Protein AF-A0A139DBC7-F1 (afdb_monomer)

Nearest PDB structures (foldseek):
  3aq0-assembly4_G  TM=8.978E-01  e=1.215E-10  Arabidopsis thaliana
  3aq0-assembly1_B  TM=8.973E-01  e=1.332E-10  Arabidopsis thaliana
  1wy0-assembly1_A-2  TM=8.918E-01  e=2.204E-10  Pyrococcus horikoshii OT3
  3aqb-assembly2_D  TM=9.336E-01  e=7.591E-10  Micrococcus luteus
  3aq0-assembly3_F  TM=8.733E-01  e=5.767E-10  Arabidopsis thaliana

Secondary structure (DSSP, 8-state):
-HHHHHHHHHHHHHHHHHHHHTT-HHHHHHHHHHHHHHHHHHHHHHHHTT-TT--HHHHHHHHIIIIIHHHHHHHHHHHHHTT--HHHHHHHHHHHHHHHHHHHHHHHHHHHH--HHHHSS-TTHHHHHT---HHHHHHHHHS-HHHHHHHHHHHHH-SSTTHHHHHHHHHHTTHHHHHHHHHHHHHHHHHHHGGGSPS-HHHHHHHHHHHHHHHTT-

Foldseek 3Di:
DVVVVVVVVVVVVVVLVVVVVLVDPVLNVLVVVLVVLLVVLVVLQVVCQLPQPQAPVSQLSSQLSNWLSVLLSVQLSVCVSVVHDPLLSVLSSLLSSLLRSLLVLLVVLCLLQPDCVLPVDHRCVCLLRLGNHQLLNQLLVQDDPVLVVLSSVSSNVHRCPSSVVVSVSSVVSCSSVVSLVSSLVSLVSSLVSLPVPDDDPVNVVSNVSSVVSSPPSD

Radius of gyration: 19.03 Å; Cα contacts (8 Å, |Δi|>4): 286; chains: 1; bounding box: 40×45×50 Å

Structure (mmCIF, N/CA/C/O backbone):
data_AF-A0A139DBC7-F1
#
_entry.id   AF-A0A139DBC7-F1
#
loop_
_atom_site.group_PDB
_atom_site.id
_atom_site.type_symbol
_atom_site.label_atom_id
_atom_site.label_alt_id
_atom_site.label_comp_id
_atom_site.label_asym_id
_atom_site.label_entity_id
_atom_site.label_seq_id
_atom_site.pdbx_PDB_ins_code
_atom_site.Cartn_x
_atom_site.Cartn_y
_atom_site.Cartn_z
_atom_site.occupancy
_atom_site.B_iso_or_equiv
_atom_site.auth_seq_id
_atom_site.auth_comp_id
_atom_site.auth_asym_id
_atom_site.auth_atom_id
_atom_site.pdbx_PDB_model_num
ATOM 1 N N . ASN A 1 1 ? 4.090 22.557 3.938 1.00 72.00 1 ASN A N 1
ATOM 2 C CA . ASN A 1 1 ? 5.027 23.704 3.832 1.00 72.00 1 ASN A CA 1
ATOM 3 C C . ASN A 1 1 ? 5.400 23.957 2.377 1.00 72.00 1 ASN A C 1
ATOM 5 O O . ASN A 1 1 ? 5.644 22.995 1.664 1.00 72.00 1 ASN A O 1
ATOM 9 N N . ALA A 1 2 ? 5.456 25.223 1.941 1.00 83.06 2 ALA A N 1
ATOM 10 C CA . ALA A 1 2 ? 5.714 25.599 0.541 1.00 83.06 2 ALA A CA 1
ATOM 11 C C . ALA A 1 2 ? 7.026 25.039 -0.065 1.00 83.06 2 ALA A C 1
ATOM 13 O O . ALA A 1 2 ? 6.983 24.595 -1.209 1.00 83.06 2 ALA A O 1
ATOM 14 N N . PRO A 1 3 ? 8.161 24.960 0.666 1.00 88.81 3 PRO A N 1
ATOM 15 C CA . PRO A 1 3 ? 9.383 24.351 0.131 1.00 88.81 3 PRO A CA 1
ATOM 16 C C . PRO A 1 3 ? 9.223 22.872 -0.243 1.00 88.81 3 PRO A C 1
ATOM 18 O O . PRO A 1 3 ? 9.750 2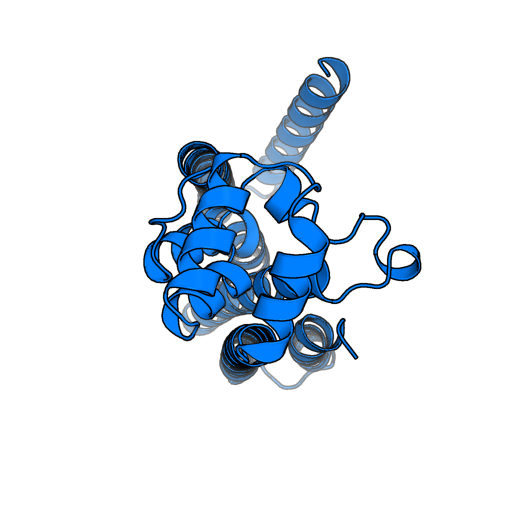2.446 -1.262 1.00 88.81 3 PRO A O 1
ATOM 21 N N . SER A 1 4 ? 8.466 22.097 0.542 1.00 90.06 4 SER A N 1
ATOM 22 C CA . SER A 1 4 ? 8.221 20.674 0.269 1.00 90.06 4 SER A CA 1
ATOM 23 C C . SER A 1 4 ? 7.422 20.467 -1.018 1.00 90.06 4 SER A C 1
ATOM 25 O O . SER A 1 4 ? 7.719 19.545 -1.768 1.00 90.06 4 SER A O 1
ATOM 27 N N . VAL A 1 5 ? 6.454 21.351 -1.292 1.00 91.38 5 VAL A N 1
ATOM 28 C CA . VAL A 1 5 ? 5.661 21.319 -2.532 1.00 91.38 5 VAL A CA 1
ATOM 29 C C . VAL A 1 5 ? 6.558 21.601 -3.737 1.00 91.38 5 VAL A C 1
ATOM 31 O O . VAL A 1 5 ? 6.608 20.795 -4.655 1.00 91.38 5 VAL A O 1
ATOM 34 N N . LEU A 1 6 ? 7.359 22.672 -3.687 1.00 92.12 6 LEU A N 1
ATOM 35 C CA . LEU A 1 6 ? 8.238 23.052 -4.801 1.00 92.12 6 LEU A CA 1
ATOM 36 C C . LEU A 1 6 ? 9.326 22.009 -5.101 1.00 92.12 6 LEU A C 1
ATOM 38 O O . LEU A 1 6 ? 9.669 21.789 -6.260 1.00 92.12 6 LEU A O 1
ATOM 42 N N . VAL A 1 7 ? 9.884 21.367 -4.069 1.00 95.00 7 VAL A N 1
ATOM 43 C CA . VAL A 1 7 ? 10.839 20.264 -4.260 1.00 95.00 7 VAL A CA 1
ATOM 44 C C . VAL A 1 7 ? 10.147 19.054 -4.891 1.00 95.00 7 VAL A C 1
ATOM 46 O O . VAL A 1 7 ? 10.720 18.438 -5.787 1.00 95.00 7 VAL A O 1
ATOM 49 N N . GLY A 1 8 ? 8.915 18.746 -4.473 1.00 92.50 8 GLY A N 1
ATOM 50 C CA . GLY A 1 8 ? 8.087 17.715 -5.100 1.00 92.50 8 GLY A CA 1
ATOM 51 C C . GLY A 1 8 ? 7.852 17.991 -6.586 1.00 92.50 8 GLY A C 1
ATOM 52 O O . GLY A 1 8 ? 8.150 17.133 -7.414 1.00 92.50 8 GLY A O 1
ATOM 53 N N . ASP A 1 9 ? 7.427 19.209 -6.931 1.00 93.25 9 ASP A N 1
ATOM 54 C CA . ASP A 1 9 ? 7.202 19.638 -8.318 1.00 93.25 9 ASP A CA 1
ATOM 55 C C . ASP A 1 9 ? 8.476 19.514 -9.169 1.00 93.25 9 ASP A C 1
ATOM 57 O O . ASP A 1 9 ? 8.435 19.051 -10.310 1.00 93.25 9 ASP A O 1
ATOM 61 N N . PHE A 1 10 ? 9.631 19.888 -8.609 1.00 94.62 10 PHE A N 1
ATOM 62 C CA . PHE A 1 10 ? 10.918 19.757 -9.290 1.00 94.62 10 PHE A CA 1
ATOM 63 C C . PHE A 1 10 ? 11.283 18.293 -9.566 1.00 94.62 10 PHE A C 1
ATOM 65 O O . PHE A 1 10 ? 11.666 17.966 -10.691 1.00 94.62 10 PHE A O 1
ATOM 72 N N . LEU A 1 11 ? 11.166 17.409 -8.569 1.00 95.12 11 LEU A N 1
ATOM 73 C CA . LEU A 1 11 ? 11.458 15.981 -8.735 1.00 95.12 11 LEU A CA 1
ATOM 74 C C . LEU A 1 11 ? 10.499 15.327 -9.730 1.00 95.12 11 LEU A C 1
ATOM 76 O O . LEU A 1 11 ? 10.933 14.537 -10.565 1.00 95.12 11 LEU A O 1
ATOM 80 N N . TYR A 1 12 ? 9.223 15.713 -9.689 1.00 91.56 12 TYR A N 1
ATOM 81 C CA . TYR A 1 12 ? 8.226 15.273 -10.653 1.00 91.56 12 TYR A CA 1
ATOM 82 C C . TYR A 1 12 ? 8.609 15.697 -12.076 1.00 91.56 12 TYR A C 1
ATOM 84 O O . TYR A 1 12 ? 8.679 14.860 -12.972 1.00 91.56 12 TYR A O 1
ATOM 92 N N . ALA A 1 13 ? 8.978 16.966 -12.282 1.00 92.62 13 ALA A N 1
ATOM 93 C CA . ALA A 1 13 ? 9.439 17.453 -13.581 1.00 92.62 13 ALA A CA 1
ATOM 94 C C . ALA A 1 13 ? 10.692 16.709 -14.084 1.00 92.62 13 ALA A C 1
ATOM 96 O O . ALA A 1 13 ? 10.758 16.350 -15.258 1.00 92.62 13 ALA A O 1
ATOM 97 N N . ARG A 1 14 ? 11.666 16.425 -13.205 1.00 95.19 14 ARG A N 1
ATOM 98 C CA . ARG A 1 14 ? 12.865 15.641 -13.562 1.00 95.19 14 ARG A CA 1
ATOM 99 C C . ARG A 1 14 ? 12.519 14.203 -13.952 1.00 95.19 14 ARG A C 1
ATOM 101 O O . ARG A 1 14 ? 13.049 13.712 -14.942 1.00 95.19 14 ARG A O 1
ATOM 108 N N . ALA A 1 15 ? 11.619 13.547 -13.219 1.00 92.75 15 ALA A N 1
ATOM 109 C CA . ALA A 1 15 ? 11.160 12.204 -13.563 1.00 92.75 15 ALA A CA 1
ATOM 110 C C . ALA A 1 15 ? 10.483 12.179 -14.945 1.00 92.75 15 ALA A C 1
ATOM 112 O O . ALA A 1 15 ? 10.733 11.268 -15.728 1.00 92.75 15 ALA A O 1
ATOM 113 N N . PHE A 1 16 ? 9.693 13.203 -15.285 1.00 90.12 16 PHE A N 1
ATOM 114 C CA . PHE A 1 16 ? 9.092 13.332 -16.618 1.00 90.12 16 PHE A CA 1
ATOM 115 C C . PHE A 1 16 ? 10.115 13.520 -17.732 1.00 90.12 16 PHE A C 1
ATOM 117 O O . PHE A 1 16 ? 9.969 12.899 -18.781 1.00 90.12 16 PHE A O 1
ATOM 124 N N . GLU A 1 17 ? 11.160 14.316 -17.512 1.00 93.19 17 GLU A N 1
ATOM 125 C CA . GLU A 1 17 ? 12.253 14.428 -18.482 1.00 93.19 17 GLU A CA 1
ATOM 126 C C . 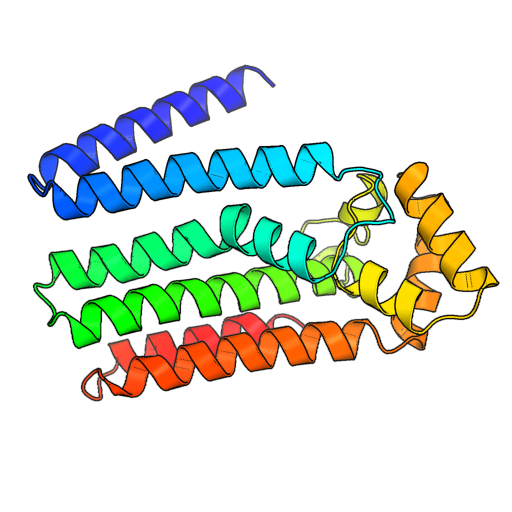GLU A 1 17 ? 12.920 13.067 -18.727 1.00 93.19 17 GLU A C 1
ATOM 128 O O . GLU A 1 17 ? 13.046 12.656 -19.878 1.00 93.19 17 GLU A O 1
ATOM 133 N N . MET A 1 18 ? 13.226 12.314 -17.664 1.00 92.81 18 MET A N 1
ATOM 134 C CA . MET A 1 18 ? 13.794 10.963 -17.780 1.00 92.81 18 MET A CA 1
ATOM 135 C C . MET A 1 18 ? 12.852 9.984 -18.498 1.00 92.81 18 MET A C 1
ATOM 137 O O . MET A 1 18 ? 13.303 9.126 -19.249 1.00 92.81 18 MET A O 1
ATOM 141 N N . MET A 1 19 ? 11.535 10.101 -18.301 1.00 91.31 19 MET A N 1
ATOM 142 C CA . MET A 1 19 ? 10.562 9.275 -19.026 1.00 91.31 19 MET A CA 1
ATOM 143 C C . MET A 1 19 ? 10.547 9.570 -20.528 1.00 91.31 19 MET A C 1
ATOM 145 O O . MET A 1 19 ? 10.361 8.650 -21.322 1.00 91.31 19 MET A O 1
ATOM 149 N N . VAL A 1 20 ? 10.736 10.832 -20.928 1.00 92.25 20 VAL A N 1
ATOM 150 C CA . VAL A 1 20 ? 10.796 11.222 -22.346 1.00 92.25 20 VAL A CA 1
ATOM 151 C C . VAL A 1 20 ? 12.034 10.634 -23.026 1.00 92.25 20 VAL A C 1
ATOM 153 O O . VAL A 1 20 ? 11.931 10.191 -24.168 1.00 92.25 20 VAL A O 1
ATOM 156 N N . GLU A 1 21 ? 13.163 10.550 -22.318 1.00 92.75 21 GLU A N 1
ATOM 157 C CA . GLU A 1 21 ? 14.409 9.938 -22.815 1.00 92.75 21 GLU A CA 1
ATOM 158 C C . GLU A 1 21 ? 14.260 8.448 -23.175 1.00 92.75 21 GLU A C 1
ATOM 160 O O . GLU A 1 21 ? 15.045 7.932 -23.967 1.00 92.75 21 GLU A O 1
ATOM 165 N N . LEU A 1 22 ? 13.246 7.754 -22.642 1.00 91.19 22 LEU A N 1
ATOM 166 C CA . LEU A 1 22 ? 12.950 6.359 -22.994 1.00 91.19 22 LEU A CA 1
ATOM 167 C C . LEU A 1 22 ? 12.303 6.206 -24.379 1.00 91.19 22 LEU A C 1
ATOM 169 O O . LEU A 1 22 ? 12.190 5.083 -24.865 1.00 91.19 22 LEU A O 1
ATOM 173 N N . GLU A 1 23 ? 11.808 7.297 -24.977 1.00 94.19 23 GLU A N 1
ATOM 174 C CA . GLU A 1 23 ? 11.147 7.329 -26.294 1.00 94.19 23 GLU A CA 1
ATOM 175 C C . GLU A 1 23 ? 10.001 6.299 -26.466 1.00 94.19 23 GLU A C 1
ATOM 177 O O . GLU A 1 23 ? 9.637 5.914 -27.577 1.00 94.19 23 GLU A O 1
ATOM 182 N N . SER A 1 24 ? 9.377 5.874 -25.360 1.00 95.19 24 SER A N 1
ATOM 183 C CA . SER A 1 24 ? 8.327 4.848 -25.333 1.00 95.19 24 SER A CA 1
ATOM 184 C C . SER A 1 24 ? 6.978 5.428 -24.906 1.00 95.19 24 SER A C 1
ATOM 186 O O . SER A 1 24 ? 6.699 5.603 -23.718 1.00 95.19 24 SER A O 1
ATOM 188 N N . LEU A 1 25 ? 6.103 5.698 -25.881 1.00 95.19 25 LEU A N 1
ATOM 189 C CA . LEU A 1 25 ? 4.730 6.154 -25.617 1.00 95.19 25 LEU A CA 1
ATOM 190 C C . LEU A 1 25 ? 3.920 5.193 -24.721 1.00 95.19 25 LEU A C 1
ATOM 192 O O . LEU A 1 25 ? 3.200 5.696 -23.856 1.00 95.19 25 LEU A O 1
ATOM 196 N N . PRO A 1 26 ? 4.016 3.852 -24.866 1.00 95.56 26 PRO A N 1
ATOM 197 C CA . PRO A 1 26 ? 3.346 2.929 -23.950 1.00 95.56 26 PRO A CA 1
ATOM 198 C C . PRO A 1 26 ? 3.754 3.132 -22.485 1.00 95.56 26 PRO A C 1
ATOM 200 O O . PRO A 1 26 ? 2.880 3.285 -21.632 1.00 95.56 26 PRO A O 1
ATOM 203 N N . ILE A 1 27 ? 5.059 3.230 -22.206 1.00 95.62 27 ILE A N 1
ATOM 204 C CA . ILE A 1 27 ? 5.582 3.434 -20.845 1.00 95.62 27 ILE A CA 1
ATOM 205 C C . ILE A 1 27 ? 5.164 4.805 -20.303 1.00 95.62 27 ILE A C 1
ATOM 207 O O . ILE A 1 27 ? 4.686 4.898 -19.170 1.00 95.62 27 ILE A O 1
ATOM 211 N N . MET A 1 28 ? 5.276 5.863 -21.117 1.00 95.06 28 MET A N 1
ATOM 212 C CA . MET A 1 28 ? 4.833 7.207 -20.728 1.00 95.06 28 MET A CA 1
ATOM 213 C C . MET A 1 28 ? 3.353 7.215 -20.332 1.00 95.06 28 MET A C 1
ATOM 215 O O . MET A 1 28 ? 3.005 7.802 -19.312 1.00 95.06 28 MET A O 1
ATOM 219 N N . ASN A 1 29 ? 2.494 6.525 -21.091 1.00 95.38 29 ASN A N 1
ATOM 220 C CA . ASN A 1 29 ? 1.063 6.433 -20.802 1.00 95.38 29 ASN A CA 1
ATOM 221 C C . ASN A 1 29 ? 0.782 5.720 -19.466 1.00 95.38 29 ASN A C 1
ATOM 223 O O . ASN A 1 29 ? -0.071 6.165 -18.695 1.00 95.38 29 ASN A O 1
ATOM 227 N N . VAL A 1 30 ? 1.508 4.636 -19.166 1.00 96.56 30 VAL A N 1
ATOM 228 C CA . VAL A 1 30 ? 1.379 3.918 -17.886 1.00 96.56 30 VAL A CA 1
ATOM 229 C C . VAL A 1 30 ? 1.751 4.831 -16.718 1.00 96.56 30 VAL A C 1
ATOM 231 O O . VAL A 1 30 ? 0.961 4.974 -15.786 1.00 96.56 30 VAL A O 1
ATOM 234 N N . LEU A 1 31 ? 2.909 5.493 -16.772 1.00 95.12 31 LEU A N 1
ATOM 235 C CA . LEU A 1 31 ? 3.409 6.311 -15.661 1.00 95.12 31 LEU A CA 1
ATOM 236 C C . LEU A 1 31 ? 2.621 7.618 -15.481 1.00 95.12 31 LEU A C 1
ATOM 238 O O . LEU A 1 31 ? 2.328 8.015 -14.347 1.00 95.12 31 LEU A O 1
ATOM 242 N N . SER A 1 32 ? 2.197 8.263 -16.574 1.00 94.25 32 SER A N 1
ATOM 243 C CA . SER A 1 32 ? 1.337 9.448 -16.490 1.00 94.25 32 SER A CA 1
ATOM 244 C C . SER A 1 32 ? -0.017 9.110 -15.870 1.00 94.25 32 SER A C 1
ATOM 246 O O . SER A 1 32 ? -0.493 9.833 -14.993 1.00 94.25 32 SER A O 1
ATOM 248 N N . ARG A 1 33 ? -0.622 7.983 -16.277 1.00 96.00 33 ARG A N 1
ATOM 249 C CA . ARG A 1 33 ? -1.889 7.514 -15.705 1.00 96.00 33 ARG A CA 1
ATOM 250 C C . ARG A 1 33 ? -1.726 7.127 -14.241 1.00 96.00 33 ARG A C 1
ATOM 252 O O . ARG A 1 33 ? -2.565 7.512 -13.435 1.00 96.00 33 ARG A O 1
ATOM 259 N N . ALA A 1 34 ? -0.654 6.416 -13.899 1.00 96.62 34 ALA A N 1
ATOM 260 C CA . ALA A 1 34 ? -0.372 6.036 -12.522 1.00 96.62 34 ALA A CA 1
ATOM 261 C C . ALA A 1 34 ? -0.296 7.267 -11.614 1.00 96.62 34 ALA A C 1
ATOM 263 O O . ALA A 1 34 ? -0.908 7.270 -10.552 1.00 96.62 34 ALA A O 1
ATOM 264 N N . THR A 1 35 ? 0.356 8.350 -12.058 1.00 94.06 35 THR A N 1
ATOM 265 C CA . THR A 1 35 ? 0.396 9.574 -11.244 1.00 94.06 35 THR A CA 1
ATOM 266 C C . THR A 1 35 ? -0.994 10.181 -11.045 1.00 94.06 35 THR A C 1
ATOM 268 O O . THR A 1 35 ? -1.340 10.565 -9.928 1.00 94.06 35 THR A O 1
ATOM 271 N N . ALA A 1 36 ? -1.802 10.266 -12.106 1.00 95.88 36 ALA A N 1
ATOM 272 C CA . ALA A 1 36 ? -3.160 10.7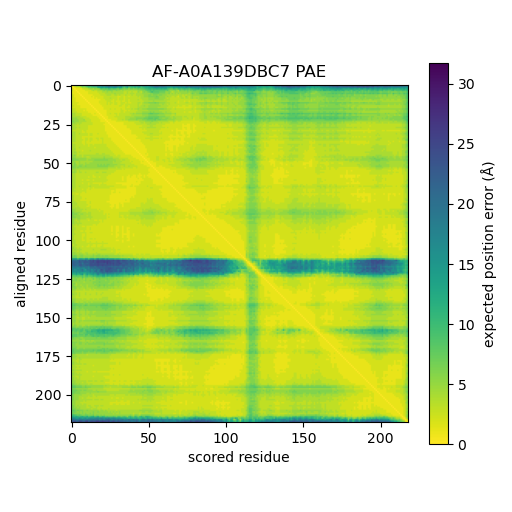97 -11.995 1.00 95.88 36 ALA A CA 1
ATOM 273 C C . ALA A 1 36 ? -3.996 9.978 -10.997 1.00 95.88 36 ALA A C 1
ATOM 275 O O . ALA A 1 36 ? -4.618 10.547 -10.105 1.00 95.88 36 ALA A O 1
ATOM 276 N N . VAL A 1 37 ? -3.922 8.647 -11.086 1.00 97.69 37 VAL A N 1
ATOM 277 C CA . VAL A 1 37 ? -4.627 7.728 -10.182 1.00 97.69 37 VAL A CA 1
ATOM 278 C C . VAL A 1 37 ? -4.140 7.859 -8.734 1.00 97.69 37 VAL A C 1
ATOM 280 O O . VAL A 1 37 ? -4.961 7.844 -7.822 1.00 97.69 37 VAL A O 1
ATOM 283 N N . ILE A 1 38 ? -2.838 8.049 -8.497 1.00 97.38 38 ILE A N 1
ATOM 284 C CA . ILE A 1 38 ? -2.301 8.288 -7.145 1.00 97.38 38 ILE A CA 1
ATOM 285 C C . ILE A 1 38 ? -2.876 9.576 -6.553 1.00 97.38 38 ILE A C 1
ATOM 287 O O . ILE A 1 38 ? -3.346 9.577 -5.414 1.00 97.38 38 ILE A O 1
ATOM 291 N N . ALA A 1 39 ? -2.903 10.659 -7.333 1.00 95.25 39 ALA A N 1
ATOM 292 C CA . ALA A 1 39 ? -3.497 11.918 -6.895 1.00 95.25 39 ALA A CA 1
ATOM 293 C C . ALA A 1 39 ? -5.001 11.769 -6.603 1.00 95.25 39 ALA A C 1
ATOM 295 O O . ALA A 1 39 ? -5.483 12.271 -5.588 1.00 95.25 39 ALA A O 1
ATOM 296 N N . GLU A 1 40 ? -5.737 11.038 -7.445 1.00 95.69 40 GLU A N 1
ATOM 297 C CA . GLU A 1 40 ? -7.140 10.690 -7.194 1.00 95.69 40 GLU A CA 1
ATOM 298 C C . GLU A 1 40 ? -7.298 9.884 -5.897 1.00 95.69 40 GLU A C 1
ATOM 300 O O . GLU A 1 40 ? -8.181 10.188 -5.098 1.00 95.69 40 GLU A O 1
ATOM 305 N N . GLY A 1 41 ? -6.420 8.909 -5.644 1.00 96.00 41 GLY A N 1
ATOM 306 C CA . GLY A 1 41 ? -6.398 8.108 -4.418 1.00 96.00 41 GLY A CA 1
ATOM 307 C C . GLY A 1 41 ? -6.191 8.943 -3.154 1.00 96.00 41 GLY A C 1
ATOM 308 O O . GLY A 1 41 ? -6.924 8.773 -2.179 1.00 96.00 41 GLY A O 1
ATOM 309 N N . GLU A 1 42 ? -5.261 9.899 -3.178 1.00 94.50 42 GLU A N 1
ATOM 310 C CA . GLU A 1 42 ? -5.043 10.829 -2.058 1.00 94.50 42 GLU A CA 1
ATOM 311 C C . GLU A 1 42 ? -6.254 11.740 -1.821 1.00 94.50 42 GLU A C 1
ATOM 313 O O . GLU A 1 42 ? -6.655 11.970 -0.677 1.00 94.50 42 GLU A O 1
ATOM 318 N N . VAL A 1 43 ? -6.902 12.215 -2.890 1.00 95.19 43 VAL A N 1
ATOM 319 C CA . VAL A 1 43 ? -8.144 12.996 -2.777 1.00 95.19 43 VAL A CA 1
ATOM 320 C C . VAL A 1 43 ? -9.278 12.135 -2.217 1.00 95.19 43 VAL A C 1
ATOM 322 O O . VAL A 1 43 ? -10.006 12.585 -1.333 1.00 95.19 43 VAL A O 1
ATOM 325 N N . MET A 1 44 ? -9.421 10.887 -2.669 1.00 93.44 44 MET A N 1
ATOM 326 C CA . MET A 1 44 ? -10.403 9.942 -2.130 1.00 93.44 44 MET A CA 1
ATOM 327 C C . MET A 1 44 ? -10.176 9.672 -0.643 1.00 93.44 44 MET A C 1
ATOM 329 O O . MET A 1 44 ? -11.138 9.664 0.123 1.00 93.44 44 MET A O 1
ATOM 333 N N . GLN A 1 45 ? -8.928 9.493 -0.213 1.00 93.69 45 GLN A N 1
ATOM 334 C CA . GLN A 1 45 ? -8.596 9.359 1.203 1.00 93.69 45 GLN A CA 1
ATOM 335 C C . GLN A 1 45 ? -9.002 10.613 1.979 1.00 93.69 45 GLN A C 1
ATOM 337 O O . GLN A 1 45 ? -9.676 10.504 3.000 1.00 93.69 45 GLN A O 1
ATOM 342 N N . LEU A 1 46 ? -8.659 11.802 1.472 1.00 93.81 46 LEU A N 1
ATOM 343 C CA . LEU A 1 46 ? -8.993 13.075 2.111 1.00 93.81 46 LEU A CA 1
ATOM 344 C C . LEU A 1 46 ? -10.509 13.271 2.264 1.00 93.81 46 LEU A C 1
ATOM 346 O O . LEU A 1 46 ? -10.965 13.723 3.310 1.00 93.81 46 LEU A O 1
ATOM 350 N N . MET A 1 47 ? -11.297 12.900 1.252 1.00 93.12 47 MET A N 1
ATOM 351 C CA . MET A 1 47 ? -12.765 12.959 1.311 1.00 93.12 47 MET A CA 1
ATOM 352 C C . MET A 1 47 ? -13.368 11.984 2.332 1.00 93.12 47 MET A C 1
ATOM 354 O O . MET A 1 47 ? -14.482 12.210 2.800 1.00 93.12 47 MET A O 1
ATOM 358 N N . ASN A 1 48 ? -12.646 10.914 2.677 1.00 93.06 48 ASN A N 1
ATOM 359 C CA . ASN A 1 48 ? -13.074 9.898 3.638 1.00 93.06 48 ASN A CA 1
ATOM 360 C C . ASN A 1 48 ? -12.484 10.088 5.042 1.00 93.06 48 ASN A C 1
ATOM 362 O O . ASN A 1 48 ? -12.795 9.316 5.950 1.00 93.06 48 ASN A O 1
ATOM 366 N N . VAL A 1 49 ? -11.674 11.126 5.258 1.00 93.69 49 VAL A N 1
ATOM 367 C CA . VAL A 1 49 ? -11.243 11.515 6.603 1.00 93.69 49 VAL A CA 1
ATOM 368 C C . VAL A 1 49 ? -12.474 11.807 7.461 1.00 93.69 49 VAL A C 1
ATOM 370 O O . VAL A 1 49 ? -13.405 12.491 7.035 1.00 93.69 49 VAL A O 1
ATO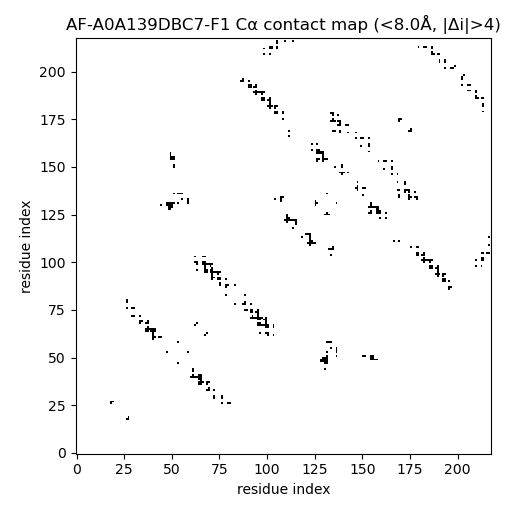M 373 N N . LYS A 1 50 ? -12.476 11.280 8.689 1.00 95.62 50 LYS A N 1
ATOM 374 C CA . LYS A 1 50 ? -13.570 11.375 9.667 1.00 95.62 50 LYS A CA 1
ATOM 375 C C . LYS A 1 50 ? -14.878 10.710 9.221 1.00 95.62 50 LYS A C 1
ATOM 377 O O . LYS A 1 50 ? -15.919 10.952 9.838 1.00 95.62 50 LYS A O 1
ATOM 382 N N . ASN A 1 51 ? -14.841 9.859 8.191 1.00 96.94 51 ASN A N 1
ATOM 383 C CA . ASN A 1 51 ? -15.985 9.082 7.723 1.00 96.94 51 ASN A CA 1
ATOM 384 C C . ASN A 1 51 ? -15.939 7.641 8.272 1.00 96.94 51 ASN A C 1
ATOM 386 O O . ASN A 1 51 ? -15.255 6.793 7.697 1.00 96.94 51 ASN A O 1
ATOM 390 N N . PRO A 1 52 ? -16.691 7.312 9.338 1.00 96.56 52 PRO A N 1
ATOM 391 C CA . PRO A 1 52 ? -16.721 5.954 9.876 1.00 96.56 52 PRO A CA 1
ATOM 392 C C . PRO A 1 52 ? -17.604 4.992 9.067 1.00 96.56 52 PRO A C 1
ATOM 394 O O . PRO A 1 52 ? -17.719 3.826 9.428 1.00 96.56 52 PRO A O 1
ATOM 397 N N . ASP A 1 53 ? -18.285 5.478 8.028 1.00 97.00 53 ASP A N 1
ATOM 398 C CA . ASP A 1 53 ? -19.165 4.689 7.164 1.00 97.00 53 ASP A CA 1
ATOM 399 C C . ASP A 1 53 ? -18.445 4.229 5.879 1.00 97.00 53 ASP A C 1
ATOM 401 O O . ASP A 1 53 ? -19.088 3.757 4.941 1.00 97.00 53 ASP A O 1
ATOM 405 N N . LEU A 1 54 ? -17.111 4.367 5.824 1.00 96.81 54 LEU A N 1
ATOM 406 C CA . LEU A 1 54 ? -16.288 3.849 4.733 1.00 96.81 54 LEU A CA 1
ATOM 407 C C . LEU A 1 54 ? -16.374 2.319 4.690 1.00 96.81 54 LEU A C 1
ATOM 409 O O . LEU A 1 54 ? -16.056 1.635 5.663 1.00 96.81 54 LEU A O 1
ATOM 413 N N . THR A 1 55 ? -16.795 1.782 3.550 1.00 97.38 55 THR A N 1
ATOM 414 C CA . THR A 1 55 ? -16.872 0.330 3.341 1.00 97.38 55 THR A CA 1
ATOM 415 C C . THR A 1 55 ? -15.494 -0.272 3.061 1.00 97.38 55 THR A C 1
ATOM 417 O O . THR A 1 55 ? -14.601 0.418 2.568 1.00 97.38 55 THR A O 1
ATOM 420 N N . GLU A 1 56 ? -15.330 -1.579 3.303 1.00 97.81 56 GLU A N 1
ATOM 421 C CA . GLU A 1 56 ? -14.100 -2.302 2.939 1.00 97.81 56 GLU A CA 1
ATOM 422 C C . GLU A 1 56 ? -13.780 -2.151 1.443 1.00 97.81 56 GLU A C 1
ATOM 424 O O . GLU A 1 56 ? -12.638 -1.892 1.090 1.00 97.81 56 GLU A O 1
ATOM 429 N N . GLU A 1 57 ? -14.777 -2.225 0.557 1.00 97.88 57 GLU A N 1
ATOM 430 C CA . GLU A 1 57 ? -14.576 -2.054 -0.890 1.00 97.88 57 GLU A CA 1
ATOM 431 C C . GLU A 1 57 ? -14.001 -0.672 -1.236 1.00 97.88 57 GLU A C 1
ATOM 433 O O . GLU A 1 57 ? -13.021 -0.563 -1.975 1.00 97.88 57 GLU A O 1
ATOM 438 N N . GLN A 1 58 ? -14.571 0.391 -0.662 1.00 97.38 58 GLN A N 1
ATOM 439 C CA . GLN A 1 58 ? -14.072 1.751 -0.870 1.00 97.38 58 GLN A CA 1
ATOM 440 C C . GLN A 1 58 ? -12.668 1.933 -0.291 1.00 97.38 58 GLN A C 1
ATOM 442 O O . GLN A 1 58 ? -11.828 2.565 -0.929 1.00 97.38 58 GLN A O 1
ATOM 447 N N . TYR A 1 59 ? -12.399 1.365 0.885 1.00 98.06 59 TYR A N 1
ATOM 448 C CA . TYR A 1 59 ? -11.065 1.354 1.477 1.00 98.06 59 TYR A CA 1
ATOM 449 C C . TYR A 1 59 ? -10.049 0.653 0.559 1.00 98.06 59 TYR A C 1
ATOM 451 O O . TYR A 1 59 ? -9.000 1.224 0.257 1.00 98.06 59 TYR A O 1
ATOM 459 N N . MET A 1 60 ? -10.384 -0.532 0.036 1.00 98.31 60 MET A N 1
ATOM 460 C CA . MET A 1 60 ? -9.516 -1.283 -0.875 1.00 98.31 60 MET A CA 1
ATOM 461 C C . MET A 1 60 ? -9.222 -0.488 -2.155 1.00 98.31 60 MET A C 1
ATOM 463 O O . MET A 1 60 ? -8.094 -0.511 -2.646 1.00 98.31 60 MET A O 1
ATOM 467 N N . GLN A 1 61 ? -10.196 0.272 -2.665 1.00 98.00 61 GLN A N 1
ATOM 468 C CA . GLN A 1 61 ? -9.983 1.171 -3.801 1.00 98.00 61 GLN A CA 1
ATOM 469 C C . GLN A 1 61 ? -9.043 2.338 -3.462 1.00 98.00 61 GLN A C 1
ATOM 471 O O . GLN A 1 61 ? -8.209 2.709 -4.289 1.00 98.00 61 GLN A O 1
ATOM 476 N N . VAL A 1 62 ? -9.157 2.912 -2.258 1.00 97.75 62 VAL A N 1
ATOM 477 C CA . VAL A 1 62 ? -8.272 3.995 -1.799 1.00 97.75 62 VAL A CA 1
ATOM 478 C C . VAL A 1 62 ? -6.824 3.516 -1.753 1.00 97.75 62 VAL A C 1
ATOM 480 O O . VAL A 1 62 ? -5.965 4.160 -2.354 1.00 97.75 62 VAL A O 1
ATOM 483 N N . ILE A 1 63 ? -6.544 2.382 -1.102 1.00 97.88 63 ILE A N 1
ATOM 484 C CA . ILE A 1 63 ? -5.165 1.884 -0.982 1.00 97.88 63 ILE A CA 1
ATOM 485 C C . ILE A 1 63 ? -4.608 1.367 -2.315 1.00 97.88 63 ILE A C 1
ATOM 487 O O . ILE A 1 63 ? -3.403 1.489 -2.559 1.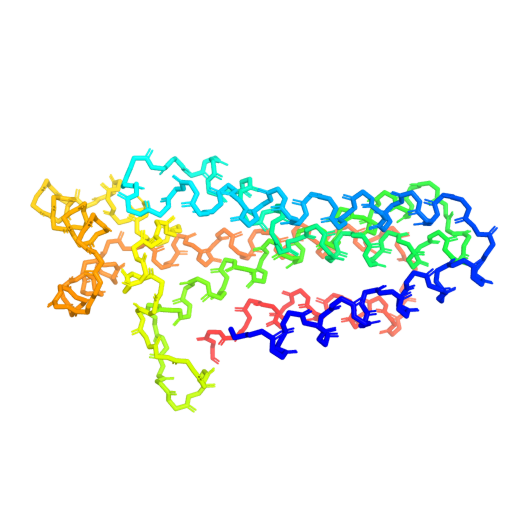00 97.88 63 ILE A O 1
ATOM 491 N N . HIS A 1 64 ? -5.470 0.870 -3.216 1.00 98.50 64 HIS A N 1
ATOM 492 C CA . HIS A 1 64 ? -5.056 0.537 -4.580 1.00 98.50 64 HIS A CA 1
ATOM 493 C C . HIS A 1 64 ? -4.563 1.785 -5.307 1.00 98.50 64 HIS A C 1
ATOM 495 O O . HIS A 1 64 ? -3.427 1.810 -5.773 1.00 98.50 64 HIS A O 1
ATOM 501 N N . ASN A 1 65 ? -5.379 2.838 -5.335 1.00 98.12 65 ASN A N 1
ATOM 502 C CA . ASN A 1 65 ? -5.055 4.059 -6.064 1.00 98.12 65 ASN A CA 1
ATOM 503 C C . ASN A 1 65 ? -3.861 4.801 -5.457 1.00 98.12 65 ASN A C 1
ATOM 505 O O . ASN A 1 65 ? -2.957 5.195 -6.186 1.00 98.12 65 ASN A O 1
ATOM 509 N N . LYS A 1 66 ? -3.846 4.974 -4.131 1.00 96.19 66 LYS A N 1
ATOM 510 C CA . LYS A 1 66 ? -2.826 5.754 -3.421 1.00 96.19 66 LYS A CA 1
ATOM 511 C C . LYS A 1 66 ? -1.463 5.059 -3.397 1.00 96.19 66 LYS A C 1
ATOM 513 O O . LYS A 1 66 ? -0.448 5.714 -3.615 1.00 96.19 66 LYS A O 1
ATOM 518 N N . THR A 1 67 ? -1.438 3.753 -3.127 1.00 96.62 67 THR A N 1
ATOM 519 C CA . THR A 1 67 ? -0.188 3.036 -2.836 1.00 96.62 67 THR A CA 1
ATOM 520 C C . THR A 1 67 ? 0.131 2.004 -3.909 1.00 96.62 67 THR A C 1
ATOM 522 O O . THR A 1 67 ? 1.193 2.058 -4.532 1.00 96.62 67 THR A O 1
ATOM 525 N N . ALA A 1 68 ? -0.778 1.063 -4.166 1.00 98.25 68 ALA A N 1
ATOM 526 C CA . ALA A 1 68 ? -0.464 -0.076 -5.026 1.00 98.25 68 ALA A CA 1
ATOM 527 C C . ALA A 1 68 ? -0.300 0.289 -6.510 1.00 98.25 68 ALA A C 1
ATOM 529 O O . ALA A 1 68 ? 0.445 -0.383 -7.222 1.00 98.25 68 ALA A O 1
ATOM 530 N N . MET A 1 69 ? -0.926 1.374 -6.972 1.00 98.50 69 MET A N 1
ATOM 531 C CA . MET A 1 69 ? -0.829 1.852 -8.352 1.00 98.50 69 MET A CA 1
ATOM 532 C C . MET A 1 69 ? 0.622 2.127 -8.773 1.00 98.50 69 MET A C 1
ATOM 534 O O . MET A 1 69 ? 0.994 1.854 -9.913 1.00 98.50 69 MET A O 1
ATOM 538 N N . LEU A 1 70 ? 1.476 2.627 -7.871 1.00 98.06 70 LEU A N 1
ATOM 539 C CA . LEU A 1 70 ? 2.879 2.870 -8.216 1.00 98.06 70 LEU A CA 1
ATOM 540 C C . LEU A 1 70 ? 3.679 1.565 -8.335 1.00 98.06 70 LEU A C 1
ATOM 542 O O . LEU A 1 70 ? 4.507 1.444 -9.236 1.00 98.06 70 LEU A O 1
ATOM 546 N N . PHE A 1 71 ? 3.410 0.575 -7.478 1.00 98.62 71 PHE A N 1
ATOM 547 C CA . PHE A 1 71 ? 4.015 -0.759 -7.585 1.00 98.62 71 PHE A CA 1
ATOM 548 C C . PHE A 1 71 ? 3.591 -1.461 -8.882 1.00 98.62 71 PHE A C 1
ATOM 550 O O . PHE A 1 71 ? 4.424 -2.028 -9.595 1.00 98.62 71 PHE A O 1
ATOM 557 N N . GLU A 1 72 ? 2.298 -1.388 -9.204 1.00 98.69 72 GLU A N 1
ATOM 558 C CA . GLU A 1 72 ? 1.709 -1.874 -10.453 1.00 98.69 72 GLU A CA 1
ATOM 559 C C . GLU A 1 72 ? 2.386 -1.221 -11.668 1.00 98.69 72 GLU A C 1
ATOM 561 O O . GLU A 1 72 ? 2.858 -1.914 -12.566 1.00 98.69 72 GLU A O 1
ATOM 566 N N . ALA A 1 73 ? 2.519 0.107 -11.679 1.00 98.38 73 ALA A N 1
ATOM 567 C CA . ALA A 1 73 ? 3.160 0.825 -12.775 1.00 98.38 73 ALA A CA 1
ATOM 568 C C . ALA A 1 73 ? 4.657 0.501 -12.908 1.00 98.38 73 ALA A C 1
ATOM 570 O O . ALA A 1 73 ? 5.144 0.307 -14.022 1.00 98.38 73 ALA A O 1
ATOM 571 N N . ALA A 1 74 ? 5.391 0.415 -11.796 1.00 98.19 74 ALA A N 1
ATOM 572 C CA . ALA A 1 74 ? 6.825 0.129 -11.801 1.00 98.19 74 ALA A CA 1
ATOM 573 C C . ALA A 1 74 ? 7.136 -1.267 -12.365 1.00 98.19 74 ALA A C 1
ATOM 575 O O . ALA A 1 74 ? 7.974 -1.417 -13.251 1.00 98.19 74 ALA A O 1
ATOM 576 N N . SER A 1 75 ? 6.429 -2.290 -11.886 1.00 98.31 75 SER A N 1
ATOM 577 C CA . SER A 1 75 ? 6.583 -3.669 -12.369 1.00 98.31 75 SER A CA 1
ATOM 578 C C . SER A 1 75 ? 6.151 -3.832 -13.832 1.00 98.31 75 SER A C 1
ATOM 580 O O . SER A 1 75 ? 6.879 -4.432 -14.624 1.00 98.31 75 SER A O 1
ATOM 582 N N . HIS A 1 76 ? 5.020 -3.234 -14.216 1.00 98.50 76 HIS A N 1
ATOM 583 C CA . HIS A 1 76 ? 4.502 -3.272 -15.584 1.00 98.50 76 HIS A CA 1
ATOM 584 C C . HIS A 1 76 ? 5.453 -2.604 -16.587 1.00 98.50 76 HIS A C 1
ATOM 586 O O . HIS A 1 76 ? 5.784 -3.185 -17.617 1.00 98.50 76 HIS A O 1
ATOM 592 N N . THR A 1 77 ? 5.943 -1.402 -16.277 1.00 97.56 77 THR A N 1
ATOM 593 C CA . THR A 1 77 ? 6.874 -0.685 -17.164 1.00 97.56 77 THR A CA 1
ATOM 594 C C . THR A 1 77 ? 8.240 -1.357 -17.250 1.00 97.56 77 THR A C 1
ATOM 596 O O . THR A 1 77 ? 8.856 -1.330 -18.314 1.00 97.56 77 THR A O 1
ATOM 599 N N . GLY A 1 78 ? 8.694 -2.021 -16.181 1.00 97.00 78 GLY A N 1
ATOM 600 C CA . GLY A 1 78 ? 9.878 -2.880 -16.224 1.00 97.00 78 GLY A CA 1
ATOM 601 C C . GLY A 1 78 ? 9.726 -4.042 -17.212 1.00 97.00 78 GLY A C 1
ATOM 602 O O . GLY A 1 78 ? 10.648 -4.314 -17.980 1.00 97.00 78 GLY A O 1
ATOM 603 N N . ALA A 1 79 ? 8.550 -4.677 -17.247 1.00 97.44 79 ALA A N 1
ATOM 604 C CA . ALA A 1 79 ? 8.229 -5.726 -18.217 1.00 97.44 79 ALA A CA 1
ATOM 605 C C . ALA A 1 79 ? 8.233 -5.194 -19.661 1.00 97.44 79 ALA A C 1
ATOM 607 O O . ALA A 1 79 ? 8.879 -5.777 -20.533 1.00 97.44 79 ALA A O 1
ATOM 608 N N . GLN A 1 80 ? 7.589 -4.043 -19.888 1.00 96.94 80 GLN A N 1
ATOM 609 C CA . GLN A 1 80 ? 7.544 -3.380 -21.196 1.00 96.94 80 GLN A CA 1
ATOM 610 C C . GLN A 1 80 ? 8.937 -3.010 -21.705 1.00 96.94 80 GLN A C 1
ATOM 612 O O . GLN A 1 80 ? 9.271 -3.250 -22.864 1.00 96.94 80 GLN A O 1
ATOM 617 N N . LEU A 1 81 ? 9.778 -2.450 -20.833 1.00 95.88 81 LEU A N 1
ATOM 618 C CA . LEU A 1 81 ? 11.138 -2.055 -21.190 1.00 95.88 81 LEU A CA 1
ATOM 619 C C . LEU A 1 81 ? 12.013 -3.263 -21.555 1.00 95.88 81 LEU A C 1
ATOM 621 O O . LEU A 1 81 ? 12.898 -3.150 -22.401 1.00 95.88 81 LEU A O 1
ATOM 625 N N . ALA A 1 82 ? 11.754 -4.420 -20.943 1.00 95.56 82 ALA A N 1
ATOM 626 C CA . ALA A 1 82 ? 12.439 -5.672 -21.244 1.00 95.56 82 ALA A CA 1
ATOM 627 C C . ALA A 1 82 ? 11.924 -6.372 -22.518 1.00 95.56 82 ALA A C 1
ATOM 629 O O . ALA A 1 82 ? 12.507 -7.378 -22.925 1.00 95.56 82 ALA A O 1
ATOM 630 N N . GLY A 1 83 ? 10.854 -5.866 -23.147 1.00 95.88 83 GLY A N 1
ATOM 631 C CA . GLY A 1 83 ? 10.209 -6.518 -24.288 1.00 95.88 83 GLY A CA 1
ATOM 632 C C . GLY A 1 83 ? 9.589 -7.867 -23.918 1.00 95.88 83 GLY A C 1
ATOM 633 O O . GLY A 1 83 ? 9.716 -8.831 -24.677 1.00 95.88 83 GLY A O 1
ATOM 634 N N . ALA A 1 84 ? 8.994 -7.950 -22.725 1.00 97.19 84 ALA A N 1
ATOM 635 C CA . ALA A 1 84 ? 8.315 -9.145 -22.242 1.00 97.19 84 ALA A CA 1
ATOM 636 C C . ALA A 1 84 ? 7.101 -9.509 -23.121 1.00 97.19 84 ALA A C 1
ATOM 638 O O . ALA A 1 84 ? 6.623 -8.706 -23.919 1.00 97.19 84 ALA A O 1
ATOM 639 N N . SER A 1 85 ? 6.596 -10.739 -23.000 1.00 97.75 85 SER A N 1
ATOM 640 C CA . SER A 1 85 ? 5.343 -11.110 -23.674 1.00 97.75 85 SER A CA 1
ATOM 641 C C . SER A 1 85 ? 4.131 -10.444 -23.012 1.00 97.75 85 SER A C 1
ATOM 643 O O . SER A 1 85 ? 4.169 -10.148 -21.821 1.00 97.75 85 SER A O 1
ATOM 645 N N . ASP A 1 86 ? 3.011 -10.309 -23.732 1.00 97.06 86 ASP A N 1
ATOM 646 C CA . ASP A 1 86 ? 1.750 -9.769 -23.182 1.00 97.06 86 ASP A CA 1
ATOM 647 C C . ASP A 1 86 ? 1.296 -10.485 -21.892 1.00 97.06 86 ASP A C 1
ATOM 649 O O . ASP A 1 86 ? 0.751 -9.871 -20.969 1.00 97.06 86 ASP A O 1
ATOM 653 N N . GLU A 1 87 ? 1.534 -11.799 -21.820 1.00 97.75 87 GLU A N 1
ATOM 654 C CA . GLU A 1 87 ? 1.268 -12.618 -20.634 1.00 97.75 87 GLU A CA 1
ATOM 655 C C . GLU A 1 87 ? 2.141 -12.182 -19.451 1.00 97.75 87 GLU A C 1
ATOM 657 O O . GLU A 1 87 ? 1.629 -11.960 -18.355 1.00 97.75 87 GLU A O 1
ATOM 662 N N . GLN A 1 88 ? 3.443 -11.999 -19.681 1.00 98.12 88 GLN A N 1
ATOM 663 C CA . GLN A 1 88 ? 4.387 -11.556 -18.657 1.00 98.12 88 GLN A CA 1
ATOM 664 C C . GLN A 1 88 ? 4.146 -10.105 -18.237 1.00 98.12 88 GLN A C 1
ATOM 666 O O . GLN A 1 88 ? 4.231 -9.805 -17.049 1.00 98.12 88 GLN A O 1
ATOM 671 N N . GLU A 1 89 ? 3.813 -9.211 -19.172 1.00 98.19 89 GLU A N 1
ATOM 672 C CA . GLU A 1 89 ? 3.446 -7.825 -18.861 1.00 98.19 89 GLU A CA 1
ATOM 673 C C . GLU A 1 89 ? 2.214 -7.767 -17.954 1.00 98.19 89 GLU A C 1
ATOM 675 O O . GLU A 1 89 ? 2.220 -7.068 -16.938 1.00 98.19 89 GLU A O 1
ATOM 680 N N . THR A 1 90 ? 1.177 -8.545 -18.283 1.00 98.31 90 THR A N 1
ATOM 681 C CA . THR A 1 90 ? -0.052 -8.630 -17.481 1.00 98.31 90 THR A CA 1
ATOM 682 C C . THR A 1 90 ? 0.233 -9.200 -16.095 1.00 98.31 90 THR A C 1
ATOM 684 O O . THR A 1 90 ? -0.184 -8.619 -15.093 1.00 98.31 90 THR A O 1
ATOM 687 N N . ALA A 1 91 ? 0.987 -10.299 -16.026 1.00 98.50 91 ALA A N 1
ATOM 688 C CA . ALA A 1 91 ? 1.341 -10.934 -14.766 1.00 98.50 91 ALA A CA 1
ATOM 689 C C . ALA A 1 91 ? 2.190 -10.020 -13.873 1.00 98.50 91 ALA A C 1
ATOM 691 O O . ALA A 1 91 ? 1.934 -9.936 -12.674 1.00 98.50 91 ALA A O 1
ATOM 692 N N . LEU A 1 92 ? 3.158 -9.291 -14.441 1.00 98.62 92 LEU A N 1
ATOM 693 C CA . LEU A 1 92 ? 4.004 -8.368 -13.684 1.00 98.62 92 LEU A CA 1
ATOM 694 C C . LEU A 1 92 ? 3.240 -7.133 -13.211 1.00 98.62 92 LEU A C 1
ATOM 696 O O . LEU A 1 92 ? 3.431 -6.726 -12.068 1.00 98.62 92 LEU A O 1
ATOM 700 N N . ARG A 1 93 ? 2.329 -6.590 -14.027 1.00 98.69 93 ARG A N 1
ATOM 701 C CA . ARG A 1 93 ? 1.406 -5.532 -13.597 1.00 98.69 93 ARG A CA 1
ATOM 702 C C . ARG A 1 93 ? 0.597 -5.980 -12.379 1.00 98.69 93 ARG A C 1
ATOM 704 O O . ARG A 1 93 ? 0.595 -5.311 -11.344 1.00 98.69 93 ARG A O 1
ATOM 711 N N . ASP A 1 94 ? -0.063 -7.128 -12.490 1.00 98.81 94 ASP A N 1
ATOM 712 C CA . ASP A 1 94 ? -0.940 -7.635 -11.438 1.00 98.81 94 ASP A CA 1
ATOM 713 C C . ASP A 1 94 ? -0.122 -8.053 -10.192 1.00 98.81 94 ASP A C 1
ATOM 715 O O . ASP A 1 94 ? -0.558 -7.827 -9.061 1.00 98.81 94 ASP A O 1
ATOM 719 N N . TYR A 1 95 ? 1.110 -8.548 -10.370 1.00 98.81 95 TYR A N 1
ATOM 720 C CA . TYR A 1 95 ? 2.067 -8.791 -9.285 1.00 98.81 95 TYR A CA 1
ATOM 721 C C . TYR A 1 95 ? 2.344 -7.510 -8.495 1.00 98.81 95 TYR A C 1
ATOM 723 O O . TYR A 1 95 ? 2.198 -7.504 -7.271 1.00 98.81 95 TYR A O 1
ATOM 731 N N . GLY A 1 96 ? 2.702 -6.415 -9.176 1.00 98.75 96 GLY A N 1
ATOM 732 C CA . GLY A 1 96 ? 2.980 -5.140 -8.518 1.00 98.75 96 GLY A CA 1
ATOM 733 C C . GLY A 1 96 ? 1.768 -4.611 -7.763 1.00 98.75 96 GLY A C 1
ATOM 734 O O . GLY A 1 96 ? 1.894 -4.196 -6.611 1.00 98.75 96 GLY A O 1
ATOM 735 N N . LYS A 1 97 ? 0.579 -4.706 -8.366 1.00 98.81 97 LYS A N 1
ATOM 736 C CA . LYS A 1 97 ? -0.681 -4.358 -7.704 1.00 98.81 97 LYS A CA 1
ATOM 737 C C . LYS A 1 97 ? -0.845 -5.121 -6.391 1.00 98.81 97 LYS A C 1
ATOM 739 O O . LYS A 1 97 ? -1.011 -4.511 -5.339 1.00 98.81 97 LYS A O 1
ATOM 744 N N . HIS A 1 98 ? -0.791 -6.447 -6.432 1.00 98.81 98 HIS A N 1
ATOM 745 C CA . HIS A 1 98 ? -1.025 -7.275 -5.253 1.00 98.81 98 HIS A CA 1
ATOM 746 C C . HIS A 1 98 ? 0.068 -7.106 -4.185 1.00 98.81 98 HIS A C 1
ATOM 748 O O . HIS A 1 98 ? -0.248 -7.032 -2.997 1.00 98.81 98 HIS A O 1
ATOM 754 N N . LEU A 1 99 ? 1.331 -6.937 -4.586 1.00 98.75 99 LEU A N 1
ATOM 755 C CA . LEU A 1 99 ? 2.420 -6.611 -3.664 1.00 98.75 99 LEU A CA 1
ATOM 756 C C . LEU A 1 99 ? 2.178 -5.271 -2.954 1.00 98.75 99 LEU A C 1
ATOM 758 O O . LEU A 1 99 ? 2.315 -5.190 -1.735 1.00 98.75 99 LEU A O 1
ATOM 762 N N . GLY A 1 100 ? 1.782 -4.233 -3.693 1.00 98.38 100 GLY A N 1
ATOM 763 C CA . GLY A 1 100 ? 1.475 -2.921 -3.126 1.00 98.38 100 GLY A CA 1
ATOM 764 C C . GLY A 1 100 ? 0.264 -2.939 -2.186 1.00 98.38 100 GLY A C 1
ATOM 765 O O . GLY A 1 100 ? 0.280 -2.277 -1.149 1.00 98.38 100 GLY A O 1
ATOM 766 N N . MET A 1 101 ? -0.756 -3.747 -2.495 1.00 98.69 101 MET A N 1
ATOM 767 C CA . MET A 1 101 ? -1.906 -3.965 -1.608 1.00 98.69 101 MET A CA 1
ATOM 768 C C . MET A 1 101 ? -1.484 -4.644 -0.301 1.00 98.69 101 MET A C 1
ATOM 770 O O . MET A 1 101 ? -1.841 -4.172 0.776 1.00 98.69 101 MET A O 1
ATOM 774 N N . ALA A 1 102 ? -0.687 -5.717 -0.379 1.00 98.44 102 ALA A N 1
ATOM 775 C CA . ALA A 1 102 ? -0.126 -6.374 0.802 1.00 98.44 102 ALA A CA 1
ATOM 776 C C . ALA A 1 102 ? 0.724 -5.400 1.630 1.00 98.44 102 ALA A C 1
ATOM 778 O O . ALA A 1 102 ? 0.639 -5.385 2.859 1.00 98.44 102 ALA A O 1
ATOM 779 N N . PHE A 1 103 ? 1.511 -4.557 0.953 1.00 96.62 103 PHE A N 1
ATOM 780 C CA . PHE A 1 103 ? 2.367 -3.576 1.600 1.00 96.62 103 PHE A CA 1
ATOM 781 C C . PHE A 1 103 ? 1.564 -2.574 2.438 1.00 96.62 103 PHE A C 1
ATOM 783 O O . PHE A 1 103 ? 1.925 -2.349 3.594 1.00 96.62 103 PHE A O 1
ATOM 790 N N . GLN A 1 104 ? 0.487 -2.003 1.888 1.00 97.50 104 GLN A N 1
ATOM 791 C CA . GLN A 1 104 ? -0.325 -1.020 2.610 1.00 97.50 104 GLN A CA 1
ATOM 792 C C . GLN A 1 104 ? -1.156 -1.657 3.728 1.00 97.50 104 GLN A C 1
ATOM 794 O O . GLN A 1 104 ? -1.240 -1.093 4.807 1.00 97.50 104 GLN A O 1
ATOM 799 N N . LEU A 1 105 ? -1.719 -2.852 3.520 1.00 97.81 105 LEU A N 1
ATOM 800 C CA . LEU A 1 105 ? -2.478 -3.541 4.573 1.00 97.81 105 LEU A CA 1
ATOM 801 C C . LEU A 1 105 ? -1.621 -3.814 5.818 1.00 97.81 105 LEU A C 1
ATOM 803 O O . LEU A 1 105 ? -2.098 -3.698 6.943 1.00 97.81 105 LEU A O 1
ATOM 807 N N . VAL A 1 106 ? -0.350 -4.165 5.617 1.00 95.44 106 VAL A N 1
ATOM 808 C CA . VAL A 1 106 ? 0.605 -4.363 6.715 1.00 95.44 106 VAL A CA 1
ATOM 809 C C . VAL A 1 106 ? 0.975 -3.034 7.367 1.00 95.44 106 VAL A C 1
ATOM 811 O O . VAL A 1 106 ? 1.025 -2.973 8.587 1.00 95.44 106 VAL A O 1
ATOM 814 N N . ASP A 1 107 ? 1.197 -1.975 6.585 1.00 92.75 107 ASP A N 1
ATOM 815 C CA . ASP A 1 107 ? 1.441 -0.618 7.102 1.00 92.75 107 ASP A CA 1
ATOM 816 C C . ASP A 1 107 ? 0.289 -0.146 8.010 1.00 92.75 107 ASP A C 1
ATOM 818 O O . ASP A 1 107 ? 0.517 0.317 9.126 1.00 92.75 107 ASP A O 1
ATOM 822 N N . ASP A 1 108 ? -0.953 -0.404 7.599 1.00 94.56 108 ASP A N 1
ATOM 823 C CA . ASP A 1 108 ? -2.138 -0.099 8.395 1.00 94.56 108 ASP A CA 1
ATOM 824 C C . ASP A 1 108 ? -2.217 -0.947 9.676 1.00 94.56 108 ASP A C 1
ATOM 826 O O . ASP A 1 108 ? -2.651 -0.437 10.700 1.00 94.56 108 ASP A O 1
ATOM 830 N N . VAL A 1 109 ? -1.807 -2.224 9.672 1.00 93.94 109 VAL A N 1
ATOM 831 C CA . VAL A 1 109 ? -1.730 -3.054 10.900 1.00 93.94 109 VAL A CA 1
ATOM 832 C C . VAL A 1 109 ? -0.694 -2.504 11.871 1.00 93.94 109 VAL A C 1
ATOM 834 O O . VAL A 1 109 ? -0.928 -2.435 13.082 1.00 93.94 109 VAL A O 1
ATOM 837 N N . LEU A 1 110 ? 0.454 -2.117 11.328 1.00 90.12 110 LEU A N 1
ATOM 838 C CA . LEU A 1 110 ? 1.577 -1.572 12.065 1.00 90.12 110 LEU A CA 1
ATOM 839 C C . LEU A 1 110 ? 1.178 -0.290 12.826 1.00 90.12 110 LEU A C 1
ATOM 841 O O . LEU A 1 110 ? 1.569 -0.145 13.986 1.00 90.12 110 LEU A O 1
ATOM 845 N N . ASP A 1 111 ? 0.284 0.539 12.275 1.00 89.62 111 ASP A N 1
ATOM 846 C CA . ASP A 1 111 ? -0.270 1.726 12.955 1.00 89.62 111 ASP A CA 1
ATOM 847 C C . ASP A 1 111 ? -1.041 1.385 14.258 1.00 89.62 111 ASP A C 1
ATOM 849 O O . ASP A 1 111 ? -1.161 2.242 15.130 1.00 89.62 111 ASP A O 1
ATOM 853 N N . TYR A 1 112 ? -1.488 0.132 14.465 1.00 88.38 112 TYR A N 1
ATOM 854 C CA . TYR A 1 112 ? -2.223 -0.315 15.671 1.00 88.38 112 TYR A CA 1
ATOM 855 C C . TYR A 1 112 ? -1.496 -1.377 16.524 1.00 88.38 112 TYR A C 1
ATOM 857 O O . TYR A 1 112 ? -1.943 -1.710 17.630 1.00 88.38 112 TYR A O 1
ATOM 865 N N . GLN A 1 113 ? -0.378 -1.928 16.048 1.00 81.00 113 GLN A N 1
ATOM 866 C CA . GLN A 1 113 ? 0.414 -2.927 16.783 1.00 81.00 113 GLN A CA 1
ATOM 867 C C . GLN A 1 113 ? 1.842 -2.492 17.113 1.00 81.00 113 GLN A C 1
ATOM 869 O O . GLN A 1 113 ? 2.453 -3.109 17.985 1.00 81.00 113 GLN A O 1
ATOM 874 N N . GLY A 1 114 ? 2.369 -1.468 16.442 1.00 64.75 114 GLY A N 1
ATOM 875 C CA . GLY A 1 114 ? 3.783 -1.120 16.497 1.00 64.75 114 GLY A CA 1
ATOM 876 C C . GLY A 1 114 ? 4.315 -0.728 17.872 1.00 64.75 114 GLY A C 1
ATOM 877 O O . GLY A 1 114 ? 3.598 -0.205 18.723 1.00 64.75 114 GLY A O 1
ATOM 878 N N . ASP A 1 115 ? 5.615 -0.938 18.059 1.00 59.31 115 ASP A N 1
ATOM 879 C CA . ASP A 1 115 ? 6.408 -0.197 19.035 1.00 59.31 115 ASP A CA 1
ATOM 880 C C . ASP A 1 115 ? 6.925 1.078 18.346 1.00 59.31 115 ASP A C 1
ATOM 882 O O . ASP A 1 115 ? 7.467 1.024 17.235 1.00 59.31 115 ASP A O 1
ATOM 886 N N . ALA A 1 116 ? 6.741 2.236 18.985 1.00 54.00 116 ALA A N 1
ATOM 887 C CA . ALA A 1 116 ? 7.120 3.535 18.429 1.00 54.00 116 ALA A CA 1
ATOM 888 C C . ALA A 1 116 ? 8.620 3.602 18.072 1.00 54.00 116 ALA A C 1
ATOM 890 O O . ALA A 1 116 ? 9.010 4.343 17.166 1.00 54.00 116 ALA A O 1
ATOM 891 N N . GLU A 1 117 ? 9.462 2.803 18.741 1.00 52.66 117 GLU A N 1
ATOM 892 C CA . GLU A 1 117 ? 10.903 2.748 18.479 1.00 52.66 117 GLU A CA 1
ATOM 893 C C . GLU A 1 117 ? 11.265 2.093 17.134 1.00 52.66 117 GLU A C 1
ATOM 895 O O . GLU A 1 117 ? 12.285 2.450 16.543 1.00 52.66 117 GLU A O 1
ATOM 900 N N . THR A 1 118 ? 10.452 1.166 16.612 1.00 55.72 118 THR A N 1
ATOM 901 C CA . THR A 1 118 ? 10.789 0.404 15.391 1.00 55.72 118 THR A CA 1
ATOM 902 C C . THR A 1 118 ? 10.244 1.035 14.108 1.00 55.72 118 THR A C 1
ATOM 904 O O . THR A 1 118 ? 10.808 0.819 13.038 1.00 55.72 118 THR A O 1
ATOM 907 N N . MET A 1 119 ? 9.171 1.829 14.193 1.00 56.47 119 MET A N 1
ATOM 908 C CA . MET A 1 119 ? 8.478 2.375 13.013 1.00 56.47 119 MET A CA 1
ATOM 909 C C . MET A 1 119 ? 8.927 3.764 12.583 1.00 56.47 119 MET A C 1
ATOM 911 O O . MET A 1 119 ? 8.661 4.168 11.453 1.00 56.47 119 MET A O 1
ATOM 915 N N . GLY A 1 120 ? 9.547 4.536 13.479 1.00 54.38 120 GLY A N 1
ATOM 916 C CA . GLY A 1 120 ? 9.808 5.956 13.222 1.00 54.38 120 GLY A CA 1
ATOM 917 C C . GLY A 1 120 ? 8.536 6.807 13.048 1.00 54.38 120 GLY A C 1
ATOM 918 O O . GLY A 1 120 ? 8.638 7.960 12.632 1.00 54.38 120 GLY A O 1
ATOM 919 N N . LYS A 1 121 ? 7.360 6.249 13.371 1.00 64.06 121 LYS A N 1
ATOM 920 C CA . LYS A 1 121 ? 6.024 6.862 13.349 1.00 64.06 121 LYS A CA 1
ATOM 921 C C . LYS A 1 121 ? 5.291 6.468 14.640 1.00 64.06 121 LYS A C 1
ATOM 923 O O . LYS A 1 121 ? 5.581 5.408 15.199 1.00 64.06 121 LYS A O 1
ATOM 928 N N . ASN A 1 122 ? 4.405 7.323 15.155 1.00 68.88 122 ASN A N 1
ATOM 929 C CA . ASN A 1 122 ? 3.693 7.012 16.396 1.00 68.88 122 ASN A CA 1
ATOM 930 C C . ASN A 1 122 ? 2.531 6.053 16.107 1.00 68.88 122 ASN A C 1
ATOM 932 O O . ASN A 1 122 ? 1.849 6.180 15.094 1.00 68.88 122 ASN A O 1
ATOM 936 N N . VAL A 1 123 ? 2.281 5.123 17.028 1.00 81.56 123 VAL A N 1
ATOM 937 C CA . VAL A 1 123 ? 1.087 4.265 17.001 1.00 81.56 123 VAL A CA 1
ATOM 938 C C . VAL A 1 123 ? -0.167 5.141 17.002 1.00 81.56 123 VAL A C 1
ATOM 940 O O . VAL A 1 123 ? -0.301 6.028 17.849 1.00 81.56 123 VAL A O 1
ATOM 943 N N . GLY A 1 124 ? -1.099 4.855 16.097 1.00 84.44 124 GLY A N 1
ATOM 944 C CA . GLY A 1 124 ? -2.398 5.509 16.008 1.00 84.44 124 GLY A CA 1
ATOM 945 C C . GLY A 1 124 ? -2.401 6.840 15.266 1.00 84.44 124 GLY A C 1
ATOM 946 O O . GLY A 1 124 ? -3.358 7.600 15.426 1.00 84.44 124 GLY A O 1
ATOM 947 N N . ASP A 1 125 ? -1.373 7.147 14.475 1.00 89.00 125 ASP A N 1
ATOM 948 C CA . ASP A 1 125 ? -1.342 8.355 13.647 1.00 89.00 125 ASP A CA 1
ATOM 949 C C . ASP A 1 125 ? -2.506 8.373 12.639 1.00 89.00 125 ASP A C 1
ATOM 951 O O . ASP A 1 125 ? -3.099 9.428 12.395 1.00 89.00 125 ASP A O 1
ATOM 955 N N . ASP A 1 126 ? -2.912 7.217 12.102 1.00 92.38 126 ASP A N 1
ATOM 956 C CA . ASP A 1 126 ? -4.057 7.161 11.193 1.00 92.38 126 ASP A CA 1
ATOM 957 C C . ASP A 1 126 ? -5.373 7.470 11.911 1.00 92.38 126 ASP A C 1
ATOM 959 O O . ASP A 1 126 ? -6.179 8.260 11.408 1.00 92.38 126 ASP A O 1
ATOM 963 N N . LEU A 1 127 ? -5.571 6.941 13.123 1.00 92.69 127 LEU A N 1
ATOM 964 C CA . LEU A 1 127 ? -6.726 7.301 13.950 1.00 92.69 127 LEU A CA 1
ATOM 965 C C . LEU A 1 127 ? -6.678 8.777 14.373 1.00 92.69 127 LEU A C 1
ATOM 967 O O . LEU A 1 127 ? -7.712 9.449 14.378 1.00 92.69 127 LEU A O 1
ATOM 971 N N . ALA A 1 128 ? -5.490 9.307 14.676 1.00 92.19 128 ALA A N 1
ATOM 972 C CA . ALA A 1 128 ? -5.306 10.705 15.047 1.00 92.19 128 ALA A CA 1
ATOM 973 C C . ALA A 1 128 ? -5.724 11.656 13.917 1.00 92.19 128 ALA A C 1
ATOM 975 O O . ALA A 1 128 ? -6.347 12.692 14.169 1.00 92.19 128 ALA A O 1
ATOM 976 N N . GLU A 1 129 ? -5.448 11.276 12.671 1.00 92.25 129 GLU A N 1
ATOM 977 C CA . GLU A 1 129 ? -5.908 11.979 11.472 1.00 92.25 129 GLU A CA 1
ATOM 978 C C . GLU A 1 129 ? -7.385 11.695 11.137 1.00 92.25 129 GLU A C 1
ATOM 980 O O . GLU A 1 129 ? -7.976 12.393 10.312 1.00 92.25 129 GLU A O 1
ATOM 985 N N . GLY A 1 130 ? -8.016 10.726 11.807 1.00 93.56 130 GLY A N 1
ATOM 986 C CA . GLY A 1 130 ? -9.402 10.316 11.587 1.00 93.56 130 GLY A CA 1
ATOM 987 C C . GLY A 1 130 ? -9.583 9.438 10.349 1.00 93.56 130 GLY A C 1
ATOM 988 O O . GLY A 1 130 ? -10.656 9.455 9.743 1.00 93.56 130 GLY A O 1
ATOM 989 N N . LYS A 1 131 ? -8.546 8.713 9.922 1.00 95.31 131 LYS A N 1
ATOM 990 C CA . LYS A 1 131 ? -8.634 7.763 8.811 1.00 95.31 131 LYS A CA 1
ATOM 991 C C . LYS A 1 131 ? -9.345 6.490 9.254 1.00 95.31 131 LYS A C 1
ATOM 993 O O . LYS A 1 131 ? -9.099 5.958 10.332 1.00 95.31 131 LYS A O 1
ATOM 998 N N . THR A 1 132 ? -10.195 5.978 8.376 1.00 96.38 132 THR A N 1
ATOM 999 C CA . THR A 1 132 ? -10.912 4.717 8.575 1.00 96.38 132 THR A CA 1
ATOM 1000 C C . THR A 1 132 ? -10.174 3.609 7.825 1.00 96.38 132 THR A C 1
ATOM 1002 O O . THR A 1 132 ? -10.408 3.409 6.635 1.00 96.38 132 THR A O 1
ATOM 1005 N N . THR A 1 133 ? -9.241 2.930 8.495 1.00 97.19 133 THR A N 1
ATOM 1006 C CA . THR A 1 133 ? -8.441 1.832 7.918 1.00 97.19 133 THR A CA 1
ATOM 1007 C C . THR A 1 133 ? -9.095 0.466 8.144 1.00 97.19 133 THR A C 1
ATOM 1009 O O . THR A 1 133 ? -10.050 0.347 8.920 1.00 97.19 133 THR A O 1
ATOM 1012 N N . LEU A 1 134 ? -8.592 -0.588 7.485 1.00 98.19 134 LEU A N 1
ATOM 1013 C CA . LEU A 1 134 ? -9.203 -1.922 7.560 1.00 98.19 134 LEU A CA 1
ATOM 1014 C C . LEU A 1 134 ? -9.327 -2.490 8.985 1.00 98.19 134 LEU A C 1
ATOM 1016 O O . LEU A 1 134 ? -10.403 -3.013 9.289 1.00 98.19 134 LEU A O 1
ATOM 1020 N N . PRO A 1 135 ? -8.332 -2.341 9.888 1.00 97.44 135 PRO A N 1
ATOM 1021 C CA . PRO A 1 135 ? -8.492 -2.758 11.279 1.00 97.44 135 PRO A CA 1
ATOM 1022 C C . PRO A 1 135 ? -9.708 -2.119 11.967 1.00 97.44 135 PRO A C 1
ATOM 1024 O O . PRO A 1 135 ? -10.460 -2.801 12.658 1.00 97.44 135 PRO A O 1
ATOM 1027 N N . LEU A 1 136 ? -9.969 -0.828 11.736 1.00 97.56 136 LEU A N 1
ATOM 1028 C CA . LEU A 1 136 ? -11.130 -0.146 12.317 1.00 97.56 136 LEU A CA 1
ATOM 1029 C C . LEU A 1 136 ? -12.446 -0.584 11.670 1.00 97.56 136 LEU A C 1
ATOM 1031 O O . LEU A 1 136 ? -13.441 -0.766 12.373 1.00 97.56 136 LEU A O 1
ATOM 1035 N N . ILE A 1 137 ? -12.457 -0.765 10.344 1.00 98.25 137 ILE A N 1
ATOM 1036 C CA . ILE A 1 137 ? -13.630 -1.258 9.605 1.00 98.25 137 ILE A CA 1
ATOM 1037 C C . ILE A 1 137 ? -14.043 -2.627 10.150 1.00 98.25 137 ILE A C 1
ATOM 1039 O O . ILE A 1 137 ? -15.211 -2.830 10.487 1.00 98.25 137 ILE A O 1
ATOM 1043 N N . GLN A 1 138 ? -13.081 -3.539 10.295 1.00 98.31 138 GLN A N 1
ATOM 1044 C CA . GLN A 1 138 ? -13.338 -4.882 10.795 1.00 98.31 138 GLN A CA 1
ATOM 1045 C C . GLN A 1 138 ? -13.757 -4.872 12.269 1.00 98.31 138 GLN A C 1
ATOM 1047 O O . GLN A 1 138 ? -14.747 -5.514 12.613 1.00 98.31 138 GLN A O 1
ATOM 1052 N N . ALA A 1 139 ? -13.079 -4.101 13.125 1.00 97.38 139 ALA A N 1
ATOM 1053 C CA . ALA A 1 139 ? -13.434 -3.996 14.541 1.00 97.38 139 ALA A CA 1
ATOM 1054 C C . ALA A 1 139 ? -14.862 -3.454 14.745 1.00 97.38 139 ALA A C 1
ATOM 1056 O O . ALA A 1 139 ? -15.604 -3.950 15.589 1.00 97.38 139 ALA A O 1
ATOM 1057 N N . MET A 1 140 ? -15.304 -2.485 13.933 1.00 97.75 140 MET A N 1
ATOM 1058 C CA . MET A 1 140 ? -16.696 -2.011 13.954 1.00 97.75 140 MET A CA 1
ATOM 1059 C C . MET A 1 140 ? -17.700 -3.056 13.445 1.00 97.75 140 MET A C 1
ATOM 1061 O O . MET A 1 140 ? -18.865 -3.041 13.861 1.00 97.75 140 MET A O 1
ATOM 1065 N N . ALA A 1 141 ? -17.286 -3.925 12.521 1.00 96.75 141 ALA A N 1
ATOM 1066 C CA . ALA A 1 141 ? -18.139 -4.960 11.953 1.00 96.75 141 ALA A CA 1
ATOM 1067 C C . ALA A 1 141 ? -18.378 -6.118 12.936 1.00 96.75 141 ALA A C 1
ATOM 1069 O O . ALA A 1 141 ? -19.506 -6.607 13.018 1.00 96.75 141 ALA A O 1
ATOM 1070 N N . THR A 1 142 ? -17.353 -6.527 13.692 1.00 95.44 142 THR A N 1
ATOM 1071 C CA . THR A 1 142 ? -17.409 -7.682 14.608 1.00 95.44 142 THR A CA 1
ATOM 1072 C C . THR A 1 142 ? -17.614 -7.324 16.078 1.00 95.44 142 THR A C 1
ATOM 1074 O O . THR A 1 142 ? -18.030 -8.193 16.844 1.00 95.44 142 THR A O 1
ATOM 1077 N N . GLY A 1 143 ? -17.350 -6.078 16.473 1.00 93.94 143 GLY A N 1
ATOM 1078 C CA . GLY A 1 143 ? -17.504 -5.609 17.848 1.00 93.94 143 GLY A CA 1
ATOM 1079 C C . GLY A 1 143 ? -18.957 -5.429 18.301 1.00 93.94 143 GLY A C 1
ATOM 1080 O O . GLY A 1 143 ? -19.908 -5.447 17.511 1.00 93.94 143 GLY A O 1
ATOM 1081 N N . THR A 1 144 ? -19.109 -5.219 19.606 1.00 96.50 144 THR A N 1
ATOM 1082 C CA . THR A 1 144 ? -20.361 -4.829 20.272 1.00 96.50 144 THR A CA 1
ATOM 1083 C C . THR A 1 144 ? -20.851 -3.454 19.805 1.00 96.50 144 THR A C 1
ATOM 1085 O O . THR A 1 144 ? -20.116 -2.678 19.189 1.00 96.50 144 THR A O 1
ATOM 1088 N N . ASP A 1 145 ? -22.108 -3.114 20.104 1.00 96.94 145 ASP A N 1
ATOM 1089 C CA . ASP A 1 145 ? -22.652 -1.797 19.753 1.00 96.94 145 ASP A CA 1
ATOM 1090 C C . ASP A 1 145 ? -21.909 -0.659 20.479 1.00 96.94 145 ASP A C 1
ATOM 1092 O O . ASP A 1 145 ? -21.690 0.406 19.893 1.00 96.94 145 ASP A O 1
ATOM 1096 N N . GLU A 1 146 ? -21.463 -0.887 21.719 1.00 96.56 146 GLU A N 1
ATOM 1097 C CA . GLU A 1 146 ? -20.639 0.049 22.484 1.00 96.56 146 GLU A CA 1
ATOM 1098 C C . GLU A 1 146 ? -19.269 0.280 21.831 1.00 96.56 146 GLU A C 1
ATOM 1100 O O . GLU A 1 146 ? -18.865 1.430 21.637 1.00 96.56 146 GLU A O 1
ATOM 1105 N N . GLU A 1 147 ? -18.572 -0.790 21.448 1.00 96.38 147 GLU A N 1
ATOM 1106 C CA . GLU A 1 147 ? -17.269 -0.736 20.769 1.00 96.38 147 GLU A CA 1
ATOM 1107 C C . GLU A 1 147 ? -17.366 -0.077 19.395 1.00 96.38 147 GLU A C 1
ATOM 1109 O O . GLU A 1 147 ? -16.580 0.812 19.054 1.00 96.38 147 GLU A O 1
ATOM 1114 N N . ARG A 1 148 ? -18.389 -0.448 18.620 1.00 97.44 148 ARG A N 1
ATOM 1115 C CA . ARG A 1 148 ? -18.688 0.193 17.343 1.00 97.44 148 ARG A CA 1
ATOM 1116 C C . ARG A 1 148 ? -18.891 1.689 17.541 1.00 97.44 148 ARG A C 1
ATOM 1118 O O . ARG A 1 148 ? -18.319 2.488 16.805 1.00 97.44 148 ARG A O 1
ATOM 1125 N N . GLN A 1 149 ? -19.689 2.095 18.525 1.00 97.44 149 GLN A N 1
ATOM 1126 C CA . GLN A 1 149 ? -19.954 3.508 18.771 1.00 97.44 149 GLN A CA 1
ATOM 1127 C C . GLN A 1 149 ? -18.705 4.266 19.247 1.00 97.44 149 GLN A C 1
ATOM 1129 O O . GLN A 1 149 ? -18.504 5.404 18.81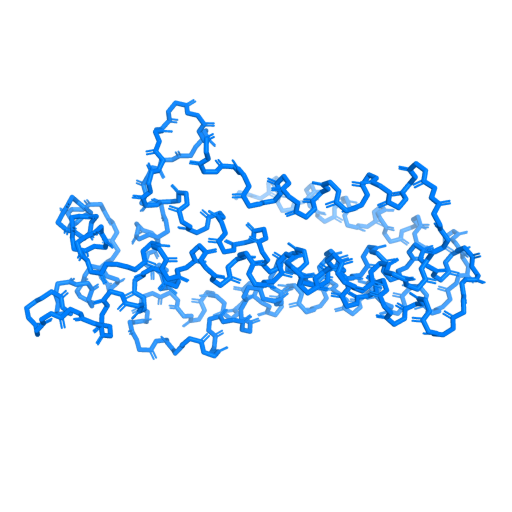5 1.00 97.44 149 GLN A O 1
ATOM 1134 N N . LEU A 1 150 ? -17.858 3.640 20.070 1.00 96.81 150 LEU A N 1
ATOM 1135 C CA . LEU A 1 150 ? -16.559 4.176 20.480 1.00 96.81 150 LEU A CA 1
ATOM 1136 C C . LEU A 1 150 ? -15.678 4.471 19.259 1.00 96.81 150 LEU A C 1
ATOM 1138 O O . LEU A 1 150 ? -15.242 5.609 19.085 1.00 96.81 150 LEU A O 1
ATOM 1142 N N . ILE A 1 151 ? -15.470 3.486 18.380 1.00 97.00 151 ILE A N 1
ATOM 1143 C CA . ILE A 1 151 ? -14.624 3.647 17.186 1.00 97.00 151 ILE A CA 1
ATOM 1144 C C . ILE A 1 151 ? -15.204 4.719 16.254 1.00 97.00 151 ILE A C 1
ATOM 1146 O O . ILE A 1 151 ? -14.481 5.601 15.790 1.00 97.00 151 ILE A O 1
ATOM 1150 N N . ARG A 1 152 ? -16.526 4.720 16.031 1.00 97.94 152 ARG A N 1
ATOM 1151 C CA . ARG A 1 152 ? -17.200 5.746 15.213 1.00 97.94 152 ARG A CA 1
ATOM 1152 C C . ARG A 1 152 ? -16.982 7.157 15.756 1.00 97.94 152 ARG A C 1
ATOM 1154 O O . ARG A 1 152 ? -16.835 8.099 14.975 1.00 97.94 152 ARG A O 1
ATOM 1161 N N . GLN A 1 153 ? -17.009 7.329 17.078 1.00 96.81 153 GLN A N 1
ATOM 1162 C CA . GLN A 1 153 ? -16.744 8.617 17.720 1.00 96.81 153 GLN A CA 1
ATOM 1163 C C . GLN A 1 153 ? -15.273 9.014 17.595 1.00 96.81 153 GLN A C 1
ATOM 1165 O O . GLN A 1 153 ? -15.004 10.158 17.221 1.00 96.81 153 GLN A O 1
ATOM 1170 N N . ALA A 1 154 ? -14.355 8.075 17.826 1.00 96.06 154 ALA A N 1
ATOM 1171 C CA . ALA A 1 154 ? -12.920 8.296 17.693 1.00 96.06 154 ALA A CA 1
ATOM 1172 C C . ALA A 1 154 ? -12.551 8.742 16.267 1.00 96.06 154 ALA A C 1
ATOM 1174 O O . ALA A 1 154 ? -11.910 9.776 16.108 1.00 96.06 154 ALA A O 1
ATOM 1175 N N . ILE A 1 155 ? -13.067 8.068 15.231 1.00 96.94 155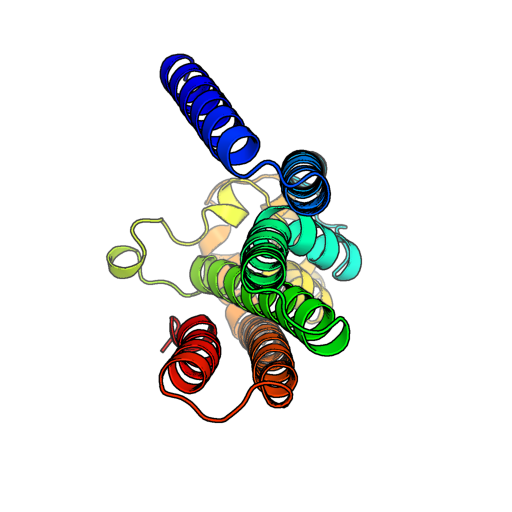 ILE A N 1
ATOM 1176 C CA . ILE A 1 155 ? -12.864 8.449 13.820 1.00 96.94 155 ILE A CA 1
ATOM 1177 C C . ILE A 1 155 ? -13.359 9.876 13.550 1.00 96.94 155 ILE A C 1
ATOM 1179 O O . ILE A 1 155 ? -12.642 10.688 12.970 1.00 96.94 155 ILE A O 1
ATOM 1183 N N . ARG A 1 156 ? -14.586 10.218 13.971 1.00 96.88 156 ARG A N 1
ATOM 1184 C CA . ARG A 1 156 ? -15.178 11.548 13.711 1.00 96.88 156 ARG A CA 1
ATOM 1185 C C . ARG A 1 156 ? -14.422 12.674 14.406 1.00 96.88 156 ARG A C 1
ATOM 1187 O O . ARG A 1 156 ? -14.289 13.775 13.863 1.00 96.88 156 ARG A O 1
ATOM 1194 N N . LYS A 1 157 ? -13.979 12.418 15.633 1.00 94.38 157 LYS A N 1
ATOM 1195 C CA . LYS A 1 157 ? -13.228 13.377 16.436 1.00 94.38 157 LYS A CA 1
ATOM 1196 C C . LYS A 1 157 ? -11.812 13.545 15.876 1.00 94.38 157 LYS A C 1
ATOM 1198 O O . LYS A 1 157 ? -11.384 14.684 15.657 1.00 94.38 157 LYS A O 1
ATOM 1203 N N . GLY A 1 158 ? -11.156 12.431 15.556 1.00 91.62 158 GLY A N 1
ATOM 1204 C CA . GLY A 1 158 ? -9.708 12.339 15.403 1.00 91.62 158 GLY A CA 1
ATOM 1205 C C . GLY A 1 158 ? -8.993 12.523 16.747 1.00 91.62 158 GLY A C 1
ATOM 1206 O O . GLY A 1 158 ? -9.619 12.612 17.808 1.00 91.62 158 GLY A O 1
ATOM 1207 N N . GLY A 1 159 ? -7.672 12.657 16.691 1.00 88.00 159 GLY A N 1
ATOM 1208 C CA . GLY A 1 159 ? -6.808 12.783 17.863 1.00 88.00 159 GLY A CA 1
ATOM 1209 C C . GLY A 1 159 ? -6.562 11.462 18.602 1.00 88.00 159 GLY A C 1
ATOM 1210 O O . GLY A 1 159 ? -6.988 10.394 18.176 1.00 88.00 159 GLY A O 1
ATOM 1211 N N . LEU A 1 160 ? -5.842 11.551 19.723 1.00 87.31 160 LEU A N 1
ATOM 1212 C CA . LEU A 1 160 ? -5.303 10.389 20.445 1.00 87.31 160 LEU A CA 1
ATOM 1213 C C . LEU A 1 160 ? -6.056 10.058 21.746 1.00 87.31 160 LEU A C 1
ATOM 1215 O O . LEU A 1 160 ? -5.729 9.077 22.406 1.00 87.31 160 LEU A O 1
ATOM 1219 N N . ASP A 1 161 ? -7.058 10.854 22.131 1.00 89.25 161 ASP A N 1
ATOM 1220 C CA . ASP A 1 161 ? -7.732 10.726 23.435 1.00 89.25 161 ASP A CA 1
ATOM 1221 C C . ASP A 1 161 ? -8.374 9.344 23.646 1.00 89.25 161 ASP A C 1
ATOM 1223 O O . ASP A 1 161 ? -8.322 8.785 24.740 1.00 89.25 161 ASP A O 1
ATOM 1227 N N . ASP A 1 162 ? -8.979 8.799 22.588 1.00 90.12 162 ASP A N 1
ATOM 1228 C CA . ASP A 1 162 ? -9.686 7.517 22.610 1.00 90.12 162 ASP A CA 1
ATOM 1229 C C . ASP A 1 162 ? -8.799 6.351 22.132 1.00 90.12 162 ASP A C 1
ATOM 1231 O O . ASP A 1 162 ? -9.222 5.193 22.179 1.00 90.12 162 ASP A O 1
ATOM 1235 N N . LEU A 1 163 ? -7.551 6.635 21.726 1.00 89.38 163 LEU A N 1
ATOM 1236 C CA . LEU A 1 163 ? -6.636 5.658 21.134 1.00 89.38 163 LEU A CA 1
ATOM 1237 C C . LEU A 1 163 ? -6.414 4.422 22.024 1.00 89.38 163 LEU A C 1
ATOM 1239 O O . LEU A 1 163 ? -6.542 3.322 21.495 1.00 89.38 163 LEU A O 1
ATOM 1243 N N . PRO A 1 164 ? -6.156 4.525 23.348 1.00 90.94 164 PRO A N 1
ATOM 1244 C CA . PRO A 1 164 ? -5.907 3.335 24.166 1.00 90.94 164 PRO A CA 1
ATOM 1245 C C . PRO A 1 164 ? -7.067 2.334 24.155 1.00 90.94 164 PRO A C 1
ATOM 1247 O O . PRO A 1 164 ? -6.838 1.133 24.052 1.00 90.94 164 PRO A O 1
ATOM 1250 N N . LYS A 1 165 ? -8.310 2.830 24.208 1.00 93.00 165 LYS A N 1
ATOM 1251 C CA . LYS A 1 165 ? -9.508 1.981 24.186 1.00 93.00 165 LYS A CA 1
ATOM 1252 C C . LYS A 1 165 ? -9.760 1.408 22.796 1.00 93.00 165 LYS A C 1
ATOM 1254 O O . LYS A 1 165 ? -10.113 0.245 22.672 1.00 93.00 165 LYS A O 1
ATOM 1259 N N . VAL A 1 166 ? -9.549 2.209 21.749 1.00 94.50 166 VAL A N 1
ATOM 1260 C CA . VAL A 1 166 ? -9.675 1.733 20.364 1.00 94.50 166 VAL A CA 1
ATOM 1261 C C . VAL A 1 166 ? -8.642 0.644 20.066 1.00 94.50 166 VAL A C 1
ATOM 1263 O O . VAL A 1 166 ? -8.995 -0.356 19.453 1.00 94.50 166 VAL A O 1
ATOM 1266 N N . LEU A 1 167 ? -7.399 0.782 20.539 1.00 92.00 167 LEU A N 1
ATOM 1267 C CA . LEU A 1 167 ? -6.364 -0.247 20.391 1.00 92.00 167 LEU A CA 1
ATOM 1268 C C . LEU A 1 167 ? -6.746 -1.557 21.087 1.00 92.00 167 LEU A C 1
ATOM 1270 O O . LEU A 1 167 ? -6.528 -2.626 20.523 1.00 92.00 167 LEU A O 1
ATOM 1274 N N . GLU A 1 168 ? -7.314 -1.480 22.291 1.00 92.00 168 GLU A N 1
ATOM 1275 C CA . GLU A 1 168 ? -7.827 -2.647 23.016 1.00 92.00 168 GLU A CA 1
ATOM 1276 C C . GLU A 1 168 ? -8.933 -3.345 22.211 1.00 92.00 168 GLU A C 1
ATOM 1278 O O . GLU A 1 168 ? -8.791 -4.518 21.871 1.00 92.00 168 GLU A O 1
ATOM 1283 N N . THR A 1 169 ? -9.950 -2.602 21.763 1.00 94.25 169 THR A N 1
ATOM 1284 C CA . THR A 1 169 ? -11.032 -3.133 20.918 1.00 94.25 169 THR A CA 1
ATOM 1285 C C . THR A 1 169 ? -10.518 -3.747 19.608 1.00 94.25 169 THR A C 1
ATOM 1287 O O . THR A 1 169 ? -10.955 -4.824 19.201 1.00 94.25 169 THR A O 1
ATOM 1290 N N . VAL A 1 170 ? -9.575 -3.096 18.921 1.00 94.44 170 VAL A N 1
ATOM 1291 C CA . VAL A 1 170 ? -8.991 -3.611 17.669 1.00 94.44 170 VAL A CA 1
ATOM 1292 C C . VAL A 1 170 ? -8.247 -4.931 17.904 1.00 94.44 170 VAL A C 1
ATOM 1294 O O . VAL A 1 170 ? -8.346 -5.837 17.076 1.00 94.44 170 VAL A O 1
ATOM 1297 N N . ARG A 1 171 ? -7.547 -5.074 19.036 1.00 89.88 171 ARG A N 1
ATOM 1298 C CA . ARG A 1 171 ? -6.847 -6.317 19.401 1.00 89.88 171 ARG A CA 1
ATOM 1299 C C . ARG A 1 171 ? -7.810 -7.438 19.783 1.00 89.88 171 ARG A C 1
ATOM 1301 O O . ARG A 1 171 ? -7.606 -8.571 19.369 1.00 89.88 171 ARG A O 1
ATOM 1308 N N . GLU A 1 172 ? -8.854 -7.143 20.551 1.00 92.25 172 GLU A N 1
ATOM 1309 C CA . GLU A 1 172 ? -9.794 -8.166 21.035 1.00 92.25 172 GLU A CA 1
ATOM 1310 C C . GLU A 1 172 ? -10.786 -8.636 19.959 1.00 92.25 172 GLU A C 1
ATOM 1312 O O . GLU A 1 172 ? -11.246 -9.777 19.989 1.00 92.25 172 GLU A O 1
ATOM 1317 N N . SER A 1 173 ? -11.082 -7.790 18.969 1.00 93.50 173 SER A N 1
ATOM 1318 C CA . SER A 1 173 ? -12.051 -8.077 17.898 1.00 93.50 173 SER A CA 1
ATOM 1319 C C . SER A 1 173 ? -11.544 -9.012 16.790 1.00 93.50 173 SER A C 1
ATOM 1321 O O . SER A 1 173 ? -12.314 -9.360 15.887 1.00 93.50 173 SER A O 1
ATOM 1323 N N . GLY A 1 174 ? -10.264 -9.405 16.817 1.00 94.56 174 GLY A N 1
ATOM 1324 C CA . GLY A 1 174 ? -9.623 -10.182 15.747 1.00 94.56 174 GLY A CA 1
ATOM 1325 C C . GLY A 1 174 ? -9.375 -9.381 14.460 1.00 94.56 174 GLY A C 1
ATOM 1326 O O . GLY A 1 174 ? -9.152 -9.952 13.388 1.00 94.56 174 GLY A O 1
ATOM 1327 N N . ALA A 1 175 ? -9.484 -8.049 14.525 1.00 96.62 175 ALA A N 1
ATOM 13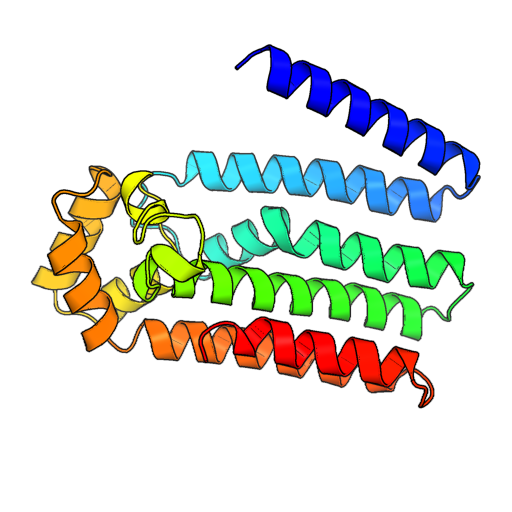28 C CA . ALA A 1 175 ? -9.394 -7.182 13.356 1.00 96.62 175 ALA A CA 1
ATOM 1329 C C . ALA A 1 175 ? -7.981 -7.108 12.768 1.00 96.62 175 ALA A C 1
ATOM 1331 O O . ALA A 1 175 ? -7.817 -6.944 11.552 1.00 96.62 175 ALA A O 1
ATOM 1332 N N . ILE A 1 176 ? -6.962 -7.263 13.614 1.00 95.12 176 ILE A N 1
ATOM 1333 C CA . ILE A 1 176 ? -5.581 -7.329 13.151 1.00 95.12 176 ILE A CA 1
ATOM 1334 C C . ILE A 1 176 ? -5.335 -8.618 12.373 1.00 95.12 176 ILE A C 1
ATOM 1336 O O . ILE A 1 176 ? -4.828 -8.564 11.255 1.00 95.12 176 ILE A O 1
ATOM 1340 N N . GLU A 1 177 ? -5.727 -9.765 12.922 1.00 96.06 177 GLU A N 1
ATOM 1341 C CA . GLU A 1 177 ? -5.574 -11.069 12.279 1.00 96.06 177 GLU A CA 1
ATOM 1342 C C . GLU A 1 177 ? -6.284 -11.081 10.926 1.00 96.06 177 GLU A C 1
ATOM 1344 O O . GLU A 1 177 ? -5.688 -11.470 9.925 1.00 96.06 177 GLU A O 1
ATOM 1349 N N . TYR A 1 178 ? -7.507 -10.546 10.867 1.00 98.19 178 TYR A N 1
ATOM 1350 C CA . TYR A 1 178 ? -8.247 -10.380 9.617 1.00 98.19 178 TYR A CA 1
ATOM 1351 C C . TYR A 1 178 ? -7.480 -9.550 8.578 1.00 98.19 178 TYR A C 1
ATOM 1353 O O . TYR A 1 178 ? -7.357 -9.950 7.418 1.00 98.19 178 TYR A O 1
ATOM 1361 N N . THR A 1 179 ? -6.940 -8.399 8.987 1.00 98.06 179 THR A N 1
ATOM 1362 C CA . THR A 1 179 ? -6.189 -7.509 8.088 1.00 98.06 179 THR A CA 1
ATOM 1363 C C . THR A 1 179 ? -4.889 -8.173 7.621 1.00 98.06 179 THR A C 1
ATOM 1365 O O . THR A 1 179 ? -4.544 -8.109 6.440 1.00 98.06 179 THR A O 1
ATOM 1368 N N . MET A 1 180 ? -4.205 -8.891 8.514 1.00 97.44 180 MET A N 1
ATOM 1369 C CA . MET A 1 180 ? -3.008 -9.662 8.183 1.00 97.44 180 MET A CA 1
ATOM 1370 C C . MET A 1 180 ? -3.295 -10.824 7.238 1.00 97.44 180 MET A C 1
ATOM 1372 O O . MET A 1 180 ? -2.499 -11.083 6.337 1.00 97.44 180 MET A O 1
ATOM 1376 N N . ASP A 1 181 ? -4.423 -11.512 7.390 1.00 98.19 181 ASP A N 1
ATOM 1377 C CA . ASP A 1 181 ? -4.818 -12.586 6.483 1.00 98.19 181 ASP A CA 1
ATOM 1378 C C . ASP A 1 181 ? -5.155 -12.043 5.090 1.00 98.19 181 ASP A C 1
ATOM 1380 O O . ASP A 1 181 ? -4.749 -12.633 4.086 1.00 98.19 181 ASP A O 1
ATOM 1384 N N . LYS A 1 182 ? -5.781 -10.861 5.001 1.00 98.50 182 LYS A N 1
ATOM 1385 C CA . LYS A 1 182 ? -5.954 -10.145 3.726 1.00 98.50 182 LYS A CA 1
ATOM 1386 C C . LYS A 1 182 ? -4.607 -9.786 3.102 1.00 98.50 182 LYS A C 1
ATOM 1388 O O . LYS A 1 182 ? -4.428 -10.004 1.905 1.00 98.50 182 LYS A O 1
ATOM 1393 N N . ALA A 1 183 ? -3.649 -9.291 3.885 1.00 98.25 183 ALA A N 1
ATOM 1394 C CA . ALA A 1 183 ? -2.314 -8.968 3.383 1.00 98.25 183 ALA A CA 1
ATOM 1395 C C . ALA A 1 183 ? -1.570 -10.208 2.862 1.00 98.25 183 ALA A C 1
ATOM 1397 O O . ALA A 1 183 ? -1.013 -10.178 1.763 1.00 98.25 183 ALA A O 1
ATOM 1398 N N . LYS A 1 184 ? -1.609 -11.319 3.609 1.00 98.44 184 LYS A N 1
ATOM 1399 C CA . LYS A 1 184 ? -1.030 -12.608 3.195 1.00 98.44 184 LYS A CA 1
ATOM 1400 C C . LYS A 1 184 ? -1.679 -13.141 1.927 1.00 98.44 184 LYS A C 1
ATOM 1402 O O . LYS A 1 184 ? -0.976 -13.663 1.068 1.00 98.44 184 LYS A O 1
ATOM 1407 N N . GLU A 1 185 ? -2.991 -12.986 1.785 1.00 98.56 185 GLU A N 1
ATOM 1408 C CA . GLU A 1 185 ? -3.697 -13.388 0.572 1.00 98.56 185 GLU A CA 1
ATOM 1409 C C . GLU A 1 185 ? -3.236 -12.572 -0.643 1.00 98.56 185 GLU A C 1
ATOM 1411 O O . GLU A 1 185 ? -2.937 -13.144 -1.689 1.00 98.56 185 GLU A O 1
ATOM 1416 N N . GLN A 1 186 ? -3.087 -11.250 -0.503 1.00 98.75 186 GLN A N 1
ATOM 1417 C CA . GLN A 1 186 ? -2.527 -10.411 -1.569 1.00 98.75 186 GLN A CA 1
ATOM 1418 C C . GLN A 1 186 ? -1.088 -10.828 -1.923 1.00 98.75 186 GLN A C 1
ATOM 1420 O O . GLN A 1 186 ? -0.768 -10.997 -3.098 1.00 98.75 186 GLN A O 1
ATOM 1425 N N . ALA A 1 187 ? -0.233 -11.072 -0.926 1.00 98.50 187 ALA A N 1
ATOM 1426 C CA . ALA A 1 187 ? 1.138 -11.535 -1.149 1.00 98.50 187 ALA A CA 1
ATOM 1427 C C . ALA A 1 187 ? 1.193 -12.909 -1.842 1.00 98.50 187 ALA A C 1
ATOM 1429 O O . ALA A 1 187 ? 1.996 -13.110 -2.754 1.00 98.50 187 ALA A O 1
ATOM 1430 N N . ARG A 1 188 ? 0.307 -13.841 -1.465 1.00 98.50 188 ARG A N 1
ATOM 1431 C CA . ARG A 1 188 ? 0.180 -15.159 -2.102 1.00 98.50 188 ARG A CA 1
ATOM 1432 C C . ARG A 1 188 ? -0.183 -15.028 -3.579 1.00 98.50 188 ARG A C 1
ATOM 1434 O O . ARG A 1 188 ? 0.483 -15.641 -4.411 1.00 98.50 188 ARG A O 1
ATOM 1441 N N . ILE A 1 189 ? -1.190 -14.210 -3.900 1.00 98.69 189 ILE A N 1
ATOM 1442 C CA . ILE A 1 189 ? -1.597 -13.946 -5.289 1.00 98.69 189 ILE A CA 1
ATOM 1443 C C . ILE A 1 189 ? -0.429 -13.341 -6.076 1.00 98.69 189 ILE A C 1
ATOM 1445 O O . ILE A 1 189 ? -0.123 -13.816 -7.168 1.00 98.69 189 ILE A O 1
ATOM 1449 N N . ALA A 1 190 ? 0.269 -12.348 -5.511 1.00 98.62 190 ALA A N 1
ATOM 1450 C CA . ALA A 1 190 ? 1.450 -11.759 -6.140 1.00 98.62 190 ALA A CA 1
ATOM 1451 C C . ALA A 1 190 ? 2.499 -12.836 -6.470 1.00 98.62 190 ALA A C 1
ATOM 1453 O O . ALA A 1 190 ? 2.954 -12.934 -7.608 1.00 98.62 190 ALA A O 1
ATOM 1454 N N . ARG A 1 191 ? 2.835 -13.700 -5.508 1.00 98.25 191 ARG A N 1
ATOM 1455 C CA . ARG A 1 191 ? 3.827 -14.765 -5.704 1.00 98.25 191 ARG A CA 1
ATOM 1456 C C . ARG A 1 191 ? 3.432 -15.742 -6.813 1.00 98.25 191 ARG A C 1
ATOM 1458 O O . ARG A 1 191 ? 4.278 -16.146 -7.604 1.00 98.25 191 ARG A O 1
ATOM 1465 N N . GLU A 1 192 ? 2.157 -16.112 -6.895 1.00 98.31 192 GLU A N 1
ATOM 1466 C CA . GLU A 1 192 ? 1.649 -17.033 -7.922 1.00 98.31 192 GLU A CA 1
ATOM 1467 C C . GLU A 1 192 ? 1.748 -16.453 -9.338 1.00 98.31 192 GLU A C 1
ATOM 1469 O O . GLU A 1 192 ? 2.054 -17.189 -10.280 1.00 98.31 192 GLU A O 1
ATOM 1474 N N . LEU A 1 193 ? 1.583 -15.137 -9.492 1.00 98.44 193 LEU A N 1
ATOM 1475 C CA . LEU A 1 193 ? 1.713 -14.455 -10.784 1.00 98.44 193 LEU A CA 1
ATOM 1476 C C . LEU A 1 193 ? 3.140 -14.514 -11.350 1.00 98.44 193 LEU A C 1
ATOM 1478 O O . LEU A 1 193 ? 3.317 -14.477 -12.563 1.00 98.44 193 LEU A O 1
ATOM 1482 N N . LEU A 1 194 ? 4.165 -14.691 -10.510 1.00 98.06 194 LEU A N 1
ATOM 1483 C CA . LEU A 1 194 ? 5.559 -14.804 -10.957 1.00 98.06 194 LEU A CA 1
ATOM 1484 C C . LEU A 1 194 ? 5.885 -16.147 -11.631 1.00 98.06 194 LEU A C 1
ATOM 1486 O O . LEU A 1 194 ? 6.953 -16.292 -12.227 1.00 98.06 194 LEU A O 1
ATOM 1490 N N . THR A 1 195 ? 4.978 -17.128 -11.581 1.00 96.25 195 THR A N 1
ATOM 1491 C CA . THR A 1 195 ? 5.196 -18.455 -12.184 1.00 96.25 195 THR A CA 1
ATOM 1492 C C . THR A 1 195 ? 5.311 -18.427 -13.711 1.00 96.25 195 THR A C 1
ATOM 1494 O O . THR A 1 195 ? 5.887 -19.351 -14.284 1.00 96.25 195 THR A O 1
ATOM 1497 N N . CYS A 1 196 ? 4.849 -17.355 -14.370 1.00 95.25 196 CYS A N 1
ATOM 1498 C CA . CYS A 1 196 ? 5.036 -17.134 -15.808 1.00 95.25 196 CYS A CA 1
ATOM 1499 C C . CYS A 1 196 ? 6.483 -16.754 -16.189 1.00 95.25 196 CYS A C 1
ATOM 1501 O O . CYS A 1 196 ? 6.827 -16.699 -17.374 1.00 95.25 196 CYS A O 1
ATOM 1503 N N . LEU A 1 197 ? 7.334 -16.440 -15.205 1.00 96.38 197 LEU A N 1
ATOM 1504 C CA . LEU A 1 197 ? 8.737 -16.097 -15.412 1.00 96.38 197 LEU A CA 1
ATOM 1505 C C . LEU A 1 197 ? 9.631 -17.332 -15.228 1.00 96.38 197 LEU A C 1
ATOM 1507 O O . LEU A 1 197 ? 9.373 -18.167 -14.351 1.00 96.38 197 LEU A O 1
ATOM 1511 N N . PRO A 1 198 ? 10.723 -17.450 -16.006 1.00 95.56 198 PRO A N 1
ATOM 1512 C CA . PRO A 1 198 ? 11.693 -18.518 -15.807 1.00 95.56 198 PRO A CA 1
ATOM 1513 C C . PRO A 1 198 ? 12.339 -18.424 -14.418 1.00 95.56 198 PRO A C 1
ATOM 1515 O O . PRO A 1 198 ? 12.559 -17.331 -13.884 1.00 95.56 198 PRO A O 1
ATOM 1518 N N . GLU A 1 199 ? 12.673 -19.581 -13.844 1.00 96.75 199 GLU A N 1
ATOM 1519 C CA . GLU A 1 199 ? 13.427 -19.655 -12.591 1.00 96.75 199 GLU A CA 1
ATOM 1520 C C . GLU A 1 199 ? 14.759 -18.910 -12.728 1.00 96.75 199 GLU A C 1
ATOM 1522 O O . GLU A 1 199 ? 15.526 -19.110 -13.673 1.00 96.75 199 GLU A O 1
ATOM 1527 N N . SER A 1 200 ? 15.004 -17.988 -11.801 1.00 97.88 200 SER A N 1
ATOM 1528 C CA . SER A 1 200 ? 16.207 -17.166 -11.758 1.00 97.88 200 SER A CA 1
ATOM 1529 C C . SER A 1 200 ? 16.327 -16.494 -10.395 1.00 97.88 200 SER A C 1
ATOM 1531 O O . SER A 1 200 ? 15.322 -16.287 -9.716 1.00 97.88 200 SER A O 1
ATOM 1533 N N . ALA A 1 201 ? 17.531 -16.036 -10.050 1.00 98.12 201 ALA A N 1
ATOM 1534 C CA . ALA A 1 201 ? 17.754 -15.257 -8.830 1.00 98.12 201 ALA A CA 1
ATOM 1535 C C . ALA A 1 201 ? 16.878 -13.986 -8.754 1.00 98.12 201 ALA A C 1
ATOM 1537 O O . ALA A 1 201 ? 16.527 -13.537 -7.669 1.00 98.12 201 ALA A O 1
ATOM 1538 N N . HIS A 1 202 ? 16.492 -13.405 -9.899 1.00 96.81 202 HIS A N 1
ATOM 1539 C CA . HIS A 1 202 ? 15.603 -12.238 -9.943 1.00 96.81 202 HIS A CA 1
ATOM 1540 C C . HIS A 1 202 ? 14.160 -12.615 -9.604 1.00 96.81 202 HIS A C 1
ATOM 1542 O O . HIS A 1 202 ? 13.507 -11.899 -8.851 1.00 96.81 202 HIS A O 1
ATOM 1548 N N . ARG A 1 203 ? 13.672 -13.749 -10.125 1.00 97.44 203 ARG A N 1
ATOM 1549 C CA . ARG A 1 203 ? 12.349 -14.270 -9.770 1.00 97.44 203 ARG A CA 1
ATOM 1550 C C . ARG A 1 203 ? 12.295 -14.626 -8.284 1.00 97.44 203 ARG A C 1
ATOM 1552 O O . ARG A 1 203 ? 11.371 -14.192 -7.611 1.00 97.44 203 ARG A O 1
ATOM 1559 N N . GLU A 1 204 ? 13.305 -15.325 -7.769 1.00 97.88 204 GLU A N 1
ATOM 1560 C CA . GLU A 1 204 ? 13.418 -15.644 -6.337 1.00 97.88 204 GLU A CA 1
ATOM 1561 C C . GLU A 1 204 ? 13.422 -14.378 -5.468 1.00 97.88 204 GLU A C 1
ATOM 1563 O O . GLU A 1 204 ? 12.750 -14.327 -4.441 1.00 97.88 204 GLU A O 1
ATOM 1568 N N . ALA A 1 205 ? 14.122 -13.319 -5.891 1.00 97.81 205 ALA A N 1
ATOM 1569 C CA . ALA A 1 205 ? 14.117 -12.045 -5.177 1.00 97.81 205 ALA A CA 1
ATOM 1570 C C . ALA A 1 205 ? 12.732 -11.372 -5.171 1.00 97.81 205 ALA A C 1
ATOM 1572 O O . ALA A 1 205 ? 12.330 -10.822 -4.148 1.00 97.81 205 ALA A O 1
ATOM 1573 N N . LEU A 1 206 ? 11.988 -11.423 -6.282 1.00 97.94 206 LEU A N 1
ATOM 1574 C CA . LEU A 1 206 ? 10.609 -10.922 -6.339 1.00 97.94 206 LEU A CA 1
ATOM 1575 C C . LEU A 1 206 ? 9.6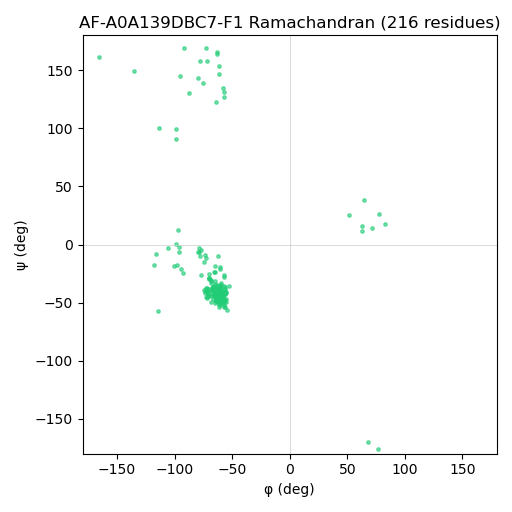73 -11.751 -5.447 1.00 97.94 206 LEU A C 1
ATOM 1577 O O . LEU A 1 206 ? 8.872 -11.184 -4.708 1.00 97.94 206 LEU A O 1
ATOM 1581 N N . GLU A 1 207 ? 9.806 -13.079 -5.448 1.00 97.69 207 GLU A N 1
ATOM 1582 C CA . GLU A 1 207 ? 9.054 -13.956 -4.542 1.00 97.69 207 GLU A CA 1
ATOM 1583 C C . GLU A 1 207 ? 9.365 -13.611 -3.074 1.00 97.69 207 GLU A C 1
ATOM 1585 O O . GLU A 1 207 ? 8.441 -13.422 -2.281 1.00 97.69 207 GLU A O 1
ATOM 1590 N N . LEU A 1 208 ? 10.639 -13.400 -2.728 1.00 96.94 208 LEU A N 1
ATOM 1591 C CA . LEU A 1 208 ? 11.057 -12.978 -1.389 1.00 96.94 208 LEU A CA 1
ATOM 1592 C C . LEU A 1 208 ? 10.463 -11.620 -0.985 1.00 96.94 208 LEU A C 1
ATOM 1594 O O . LEU A 1 208 ? 10.085 -11.444 0.172 1.00 96.94 208 LEU A O 1
ATOM 1598 N N . LEU A 1 209 ? 10.329 -10.661 -1.909 1.00 96.56 209 LEU A N 1
ATOM 1599 C CA . LEU A 1 209 ? 9.682 -9.377 -1.608 1.00 96.56 209 LEU A CA 1
ATOM 1600 C C . LEU A 1 209 ? 8.228 -9.553 -1.150 1.00 96.56 209 LEU A C 1
ATOM 1602 O O . LEU A 1 209 ? 7.781 -8.798 -0.287 1.00 96.56 209 LEU A O 1
ATOM 1606 N N . THR A 1 210 ? 7.506 -10.554 -1.670 1.00 96.12 210 THR A N 1
ATOM 1607 C CA . THR A 1 210 ? 6.135 -10.851 -1.214 1.00 96.12 210 THR A CA 1
ATOM 1608 C C . THR A 1 210 ? 6.104 -11.324 0.238 1.00 96.12 210 THR A C 1
ATOM 1610 O O . THR A 1 210 ? 5.218 -10.930 0.996 1.00 96.12 210 THR A O 1
ATOM 1613 N N . GLU A 1 211 ? 7.103 -12.103 0.655 1.00 93.50 211 GLU A N 1
ATOM 1614 C CA . GLU A 1 211 ? 7.234 -12.596 2.028 1.00 93.50 211 GLU A CA 1
ATOM 1615 C C . GLU A 1 211 ? 7.661 -11.470 2.973 1.00 93.50 211 GLU A C 1
ATOM 1617 O O . GLU A 1 211 ? 7.056 -11.268 4.027 1.00 93.50 211 GLU A O 1
ATOM 1622 N N . VAL A 1 212 ? 8.646 -10.668 2.560 1.00 93.25 212 VAL A N 1
ATOM 1623 C CA . VAL A 1 212 ? 9.117 -9.505 3.323 1.00 93.25 212 VAL A CA 1
ATOM 1624 C C . VAL A 1 212 ? 7.995 -8.491 3.530 1.00 93.25 212 VAL A C 1
ATOM 1626 O O . VAL A 1 212 ? 7.874 -7.943 4.623 1.00 93.25 212 VAL A O 1
ATOM 1629 N N . ALA A 1 213 ? 7.139 -8.261 2.528 1.00 91.00 213 ALA A N 1
ATOM 1630 C CA . ALA A 1 213 ? 6.041 -7.303 2.635 1.00 91.00 213 ALA A CA 1
ATOM 1631 C C . ALA A 1 213 ? 5.114 -7.592 3.828 1.00 91.00 213 ALA A C 1
ATOM 1633 O O . ALA A 1 213 ? 4.676 -6.637 4.479 1.00 91.00 213 ALA A O 1
ATOM 1634 N N . VAL A 1 214 ? 4.875 -8.875 4.139 1.00 92.44 214 VAL A N 1
ATOM 1635 C CA . VAL A 1 214 ? 3.999 -9.338 5.233 1.00 92.44 214 VAL A CA 1
ATOM 1636 C C . VAL A 1 214 ? 4.736 -9.716 6.519 1.00 92.44 214 VAL A C 1
ATOM 1638 O O . VAL A 1 214 ? 4.114 -9.757 7.577 1.00 92.44 214 VAL A O 1
ATOM 1641 N N . ALA A 1 215 ? 6.050 -9.941 6.465 1.00 87.75 215 ALA A N 1
ATOM 1642 C CA . ALA A 1 215 ? 6.866 -10.278 7.634 1.00 87.75 215 ALA A CA 1
ATOM 1643 C C . ALA A 1 215 ? 7.257 -9.065 8.500 1.00 87.75 215 ALA A C 1
ATOM 1645 O O . ALA A 1 215 ? 7.807 -9.246 9.577 1.00 87.75 215 ALA A O 1
ATOM 1646 N N . ARG A 1 216 ? 6.953 -7.826 8.081 1.00 74.19 216 ARG A N 1
ATOM 1647 C CA . ARG A 1 216 ? 7.288 -6.593 8.834 1.00 74.19 216 ARG A CA 1
ATOM 1648 C C . ARG A 1 216 ? 6.626 -6.477 10.216 1.00 74.19 216 ARG A C 1
ATOM 1650 O O . ARG A 1 216 ? 6.978 -5.580 10.970 1.00 74.19 216 ARG A O 1
ATOM 1657 N N . VAL A 1 217 ? 5.672 -7.355 10.527 1.00 61.62 217 VAL A N 1
ATOM 1658 C CA . VAL A 1 217 ? 4.972 -7.436 11.824 1.00 61.62 217 VAL A CA 1
ATOM 1659 C C . VAL A 1 217 ? 5.596 -8.493 12.756 1.00 61.62 217 VAL A C 1
ATOM 1661 O O . VAL A 1 217 ? 5.158 -8.638 13.892 1.00 61.62 217 VAL A O 1
ATOM 1664 N N . SER A 1 218 ? 6.562 -9.284 12.265 1.00 48.94 218 SER A N 1
ATOM 1665 C CA . SER A 1 218 ? 7.142 -10.457 12.950 1.00 48.94 218 SER A CA 1
ATOM 1666 C C . SER A 1 218 ? 8.477 -10.172 13.628 1.00 48.94 218 SER A C 1
ATOM 1668 O O . SER A 1 218 ? 9.266 -9.378 13.073 1.00 48.94 218 SER A O 1
#

Mean predicted aligned error: 4.13 Å

pLDDT: mean 93.32, std 9.04, range [48.94, 98.81]

Sequence (218 aa):
NAPSVLVGDFLYARAFEMMVELESLPIMNVLSRATAVIAEGEVMQLMNVKNPDLTEEQYMQVIHNKTAMLFEAASHTGAQLAGASDEQETALRDYGKHLGMAFQLVDDVLDYQGDAETMGKNVGDDLAEGKTTLPLIQAMATGTDEERQLIRQAIRKGGLDDLPKVLETVRESGAIEYTMDKAKEQARIARELLTCLPESAHREALELLTEVAVARVS

Solvent-accessible surface area (backbone atoms only — not comparable to full-atom values): 10952 Å² total; per-residue (Å²): 110,72,69,63,53,55,53,49,54,51,52,52,53,51,53,51,53,59,47,58,75,64,74,41,68,71,51,46,53,46,52,56,48,34,52,53,40,25,53,50,13,51,50,50,47,60,73,37,43,37,36,67,82,62,47,69,69,59,46,53,51,30,46,34,25,48,52,3,32,56,36,16,38,54,36,23,41,52,27,57,75,70,66,50,53,75,67,47,26,52,29,33,22,51,21,18,31,24,37,25,41,11,37,50,42,39,53,60,45,41,33,70,68,50,57,53,87,80,65,84,50,63,63,39,53,52,40,30,67,4,44,64,48,66,39,57,50,41,17,46,70,67,39,53,73,67,55,26,50,50,48,43,49,37,21,53,69,27,47,65,88,55,42,72,61,48,45,51,48,27,63,75,45,48,10,49,59,54,35,49,50,53,17,48,50,26,17,50,54,19,44,60,40,52,68,80,50,74,93,45,76,66,49,54,51,54,44,47,49,31,52,53,42,61,45,78,85,108